Protein AF-A0A815ZUZ0-F1 (afdb_monomer_lite)

Organism: NCBI:txid392030

Structure (mmCIF, N/CA/C/O backbone):
data_AF-A0A815ZUZ0-F1
#
_entry.id   AF-A0A815ZUZ0-F1
#
loop_
_atom_site.group_PDB
_atom_site.id
_atom_site.type_symbol
_atom_site.label_atom_id
_atom_site.label_alt_id
_atom_site.label_comp_id
_atom_site.label_asym_id
_atom_site.label_entity_id
_atom_site.label_seq_id
_atom_site.pdbx_PDB_ins_code
_atom_site.Cartn_x
_atom_site.Cartn_y
_atom_site.Cartn_z
_atom_site.occupancy
_atom_site.B_iso_or_equiv
_atom_site.auth_seq_id
_atom_site.auth_comp_id
_atom_site.auth_asym_id
_atom_site.auth_atom_id
_atom_site.pdbx_PDB_model_num
ATOM 1 N N . MET A 1 1 ? 11.660 4.912 23.264 1.00 50.66 1 MET A N 1
ATOM 2 C CA . MET A 1 1 ? 10.536 5.369 22.415 1.00 50.66 1 MET A CA 1
ATOM 3 C C . MET A 1 1 ? 9.255 4.719 22.910 1.00 50.66 1 MET A C 1
ATOM 5 O O . MET A 1 1 ? 9.294 3.536 23.221 1.00 50.66 1 MET A O 1
ATOM 9 N N . HIS A 1 2 ? 8.150 5.463 22.998 1.00 58.44 2 HIS A N 1
ATOM 10 C CA . HIS A 1 2 ? 6.825 4.875 23.213 1.00 58.44 2 HIS A CA 1
ATOM 11 C C . HIS A 1 2 ? 6.225 4.512 21.854 1.00 58.44 2 HIS A C 1
ATOM 13 O O . HIS A 1 2 ? 6.073 5.390 21.006 1.00 58.44 2 HIS A O 1
ATOM 19 N N . ALA A 1 3 ? 5.914 3.233 21.637 1.00 61.34 3 ALA A N 1
ATOM 20 C CA . ALA A 1 3 ? 5.221 2.804 20.429 1.00 61.34 3 ALA A CA 1
ATOM 21 C C . ALA A 1 3 ? 3.805 3.419 20.400 1.00 61.34 3 ALA A C 1
ATOM 23 O O . ALA A 1 3 ? 3.127 3.399 21.435 1.00 61.34 3 ALA A O 1
ATOM 24 N N . PRO A 1 4 ? 3.340 3.963 19.259 1.00 71.69 4 PRO A N 1
ATOM 25 C CA . PRO A 1 4 ? 1.966 4.438 19.126 1.00 71.69 4 PRO A CA 1
ATOM 26 C C . PRO A 1 4 ? 0.989 3.312 19.484 1.00 71.69 4 PRO A C 1
ATOM 28 O O . PRO A 1 4 ? 1.221 2.188 19.045 1.00 71.69 4 PRO A O 1
ATOM 31 N N . PRO A 1 5 ? -0.072 3.551 20.272 1.00 72.75 5 PRO A N 1
ATOM 32 C CA . PRO A 1 5 ? -1.012 2.499 20.654 1.00 72.75 5 PRO A CA 1
ATOM 33 C C . PRO A 1 5 ? -1.797 1.983 19.438 1.00 72.75 5 PRO A C 1
ATOM 35 O O . PRO A 1 5 ? -2.060 2.741 18.502 1.00 72.75 5 PRO A O 1
ATOM 38 N N . LYS A 1 6 ? -2.210 0.708 19.469 1.00 80.69 6 LYS A N 1
ATOM 39 C CA . LYS A 1 6 ? -3.020 0.058 18.419 1.00 80.69 6 LYS A CA 1
ATOM 40 C C . LYS A 1 6 ? -2.417 0.171 17.013 1.00 80.69 6 LYS A C 1
ATOM 42 O O . LYS A 1 6 ? -3.125 0.441 16.047 1.00 80.69 6 LYS A O 1
ATOM 47 N N . SER A 1 7 ? -1.109 -0.016 16.909 1.00 80.12 7 SER A N 1
ATOM 48 C CA . SER A 1 7 ? -0.359 0.087 15.660 1.00 80.12 7 SER A CA 1
ATOM 49 C C . SER A 1 7 ? 0.414 -1.199 15.395 1.00 80.12 7 SER A C 1
ATOM 51 O O . SER A 1 7 ? 0.918 -1.825 16.323 1.00 80.12 7 SER A O 1
ATOM 53 N N . LEU A 1 8 ? 0.521 -1.565 14.122 1.00 83.62 8 LEU A N 1
ATOM 54 C CA . LEU A 1 8 ? 1.400 -2.618 13.632 1.00 83.62 8 LEU A CA 1
ATOM 55 C C . LEU A 1 8 ? 2.263 -2.008 12.531 1.00 83.62 8 LEU A C 1
ATOM 57 O O . LEU A 1 8 ? 1.737 -1.442 11.574 1.00 83.62 8 LEU A O 1
ATOM 61 N N . ILE A 1 9 ? 3.574 -2.112 12.687 1.00 83.19 9 ILE A N 1
ATOM 62 C CA . ILE A 1 9 ? 4.566 -1.711 11.696 1.00 83.19 9 ILE A CA 1
ATOM 63 C C . ILE A 1 9 ? 5.318 -2.976 11.309 1.00 83.19 9 ILE A C 1
ATOM 65 O O . ILE A 1 9 ? 5.826 -3.678 12.184 1.00 83.19 9 ILE A O 1
ATOM 69 N N . VAL A 1 10 ? 5.366 -3.275 10.015 1.00 84.88 10 VAL A N 1
ATOM 70 C CA . VAL A 1 10 ? 6.054 -4.450 9.476 1.00 84.88 10 VAL A CA 1
ATOM 71 C C . VAL A 1 10 ? 7.079 -3.975 8.463 1.00 84.88 10 VAL A C 1
ATOM 73 O O . VAL A 1 10 ? 6.766 -3.166 7.595 1.00 84.88 10 VAL A O 1
ATOM 76 N N . TYR A 1 11 ? 8.292 -4.486 8.598 1.00 83.44 11 TYR A N 1
ATOM 77 C CA . TYR A 1 11 ? 9.421 -4.245 7.720 1.00 83.44 11 TYR A CA 1
ATOM 78 C C . TYR A 1 11 ? 9.746 -5.548 6.991 1.00 83.44 11 TYR A C 1
ATOM 80 O O . TYR A 1 11 ? 9.714 -6.624 7.591 1.00 83.44 11 TYR A O 1
ATOM 88 N N . ALA A 1 12 ? 10.071 -5.452 5.701 1.00 83.25 12 ALA A N 1
ATOM 89 C CA . ALA A 1 12 ? 10.408 -6.613 4.878 1.00 83.25 12 ALA A CA 1
ATOM 90 C C . ALA A 1 12 ? 11.688 -7.336 5.343 1.00 83.25 12 ALA A C 1
ATOM 92 O O . ALA A 1 12 ? 11.863 -8.512 5.028 1.00 83.25 12 ALA A O 1
ATOM 93 N N . SER A 1 13 ? 12.550 -6.650 6.099 1.00 79.38 13 SER A N 1
ATOM 94 C CA . SER A 1 13 ? 13.765 -7.183 6.719 1.00 79.38 13 SER A CA 1
ATOM 95 C C . SER A 1 13 ? 14.008 -6.535 8.087 1.00 79.38 13 SER A C 1
ATOM 97 O O . SER A 1 13 ? 13.348 -5.547 8.437 1.00 79.38 13 SER A O 1
ATOM 99 N N . ALA A 1 14 ? 14.941 -7.085 8.862 1.00 75.81 14 ALA A N 1
ATOM 100 C CA . ALA A 1 14 ? 15.397 -6.497 10.108 1.00 75.81 14 ALA A CA 1
ATOM 101 C C . ALA A 1 14 ? 16.168 -5.185 9.854 1.00 75.81 14 ALA A C 1
ATOM 103 O O . ALA A 1 14 ? 16.672 -4.957 8.750 1.00 75.81 14 ALA A O 1
ATOM 104 N N . PRO A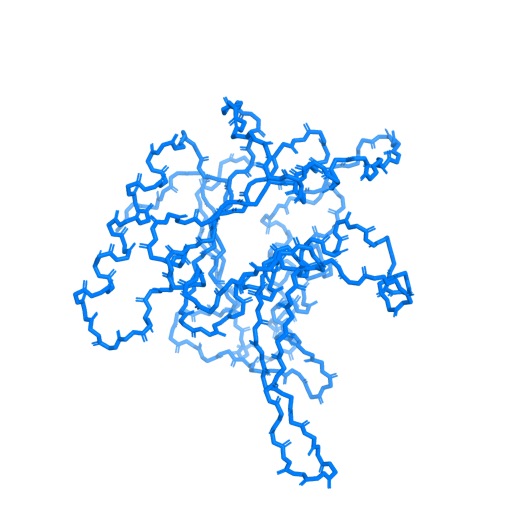 1 15 ? 16.251 -4.288 10.857 1.00 67.94 15 PRO A N 1
ATOM 105 C CA . PRO A 1 15 ? 17.091 -3.099 10.761 1.00 67.94 15 PRO A CA 1
ATOM 106 C C . PRO A 1 15 ? 18.531 -3.472 10.388 1.00 67.94 15 PRO A C 1
ATOM 108 O O . PRO A 1 15 ? 19.070 -4.431 10.930 1.00 67.94 15 PRO A O 1
ATOM 111 N N . ASP A 1 16 ? 19.135 -2.698 9.486 1.00 62.00 16 ASP A N 1
ATOM 112 C CA . ASP A 1 16 ? 20.513 -2.864 8.997 1.00 62.00 16 ASP A CA 1
ATOM 113 C C . ASP A 1 16 ? 20.793 -4.136 8.163 1.00 62.00 16 ASP A C 1
ATOM 115 O O . ASP A 1 16 ? 21.939 -4.371 7.772 1.00 62.00 16 ASP A O 1
ATOM 119 N N . GLU A 1 17 ? 19.768 -4.924 7.813 1.00 67.75 17 GLU A N 1
ATOM 120 C CA . GLU A 1 17 ? 19.903 -6.107 6.951 1.00 67.75 17 GLU A CA 1
ATOM 121 C C . GLU A 1 17 ? 19.447 -5.841 5.507 1.00 67.75 17 GLU A C 1
ATOM 123 O O . GLU A 1 17 ? 18.420 -5.206 5.250 1.00 67.75 17 GLU A O 1
ATOM 128 N N . ALA A 1 18 ? 20.211 -6.357 4.539 1.00 60.06 18 ALA A N 1
ATOM 129 C CA . ALA A 1 18 ? 19.907 -6.215 3.119 1.00 60.06 18 ALA A CA 1
ATOM 130 C C . ALA A 1 18 ? 18.701 -7.080 2.715 1.00 60.06 18 ALA A C 1
ATOM 132 O O . ALA A 1 18 ? 18.628 -8.262 3.037 1.00 60.06 18 ALA A O 1
ATOM 133 N N . VAL A 1 19 ? 17.772 -6.498 1.957 1.00 61.88 19 VAL A N 1
ATOM 134 C CA . VAL A 1 19 ? 16.643 -7.218 1.351 1.00 61.88 19 VAL A CA 1
ATOM 135 C C . VAL A 1 19 ? 17.132 -7.932 0.091 1.00 61.88 19 VAL A C 1
ATOM 137 O O . VAL A 1 19 ? 17.868 -7.343 -0.706 1.00 61.88 19 VAL A O 1
ATOM 140 N N . LEU A 1 20 ? 16.704 -9.178 -0.134 1.00 61.31 20 LEU A N 1
ATOM 141 C CA . LEU A 1 20 ? 16.902 -9.805 -1.439 1.00 61.31 20 LEU A CA 1
ATOM 142 C C . LEU A 1 20 ? 15.965 -9.137 -2.448 1.00 61.31 20 LEU A C 1
ATOM 144 O O . LEU A 1 20 ? 14.743 -9.277 -2.376 1.00 61.31 20 LEU A O 1
ATOM 148 N N . GLY A 1 21 ? 16.559 -8.391 -3.382 1.00 57.28 21 GLY A N 1
ATOM 149 C CA . GLY A 1 21 ? 15.862 -7.879 -4.558 1.00 57.28 21 GLY A CA 1
ATOM 150 C C . GLY A 1 21 ? 15.325 -9.007 -5.444 1.00 57.28 21 GLY A C 1
ATOM 151 O O . GLY A 1 21 ? 15.694 -10.167 -5.263 1.00 57.28 21 GLY A O 1
ATOM 152 N N . GLU A 1 22 ? 14.443 -8.626 -6.374 1.00 54.66 22 GLU A N 1
ATOM 153 C CA . GLU A 1 22 ? 13.682 -9.448 -7.331 1.00 54.66 22 GLU A CA 1
ATOM 154 C C . GLU A 1 22 ? 14.110 -10.923 -7.447 1.00 54.66 22 GLU A C 1
ATOM 156 O O . GLU A 1 22 ? 15.239 -11.265 -7.815 1.00 54.66 22 GLU A O 1
ATOM 161 N N . THR A 1 23 ? 13.164 -11.834 -7.194 1.00 52.47 23 THR A N 1
ATOM 162 C CA . THR A 1 23 ? 13.382 -13.249 -7.516 1.00 52.47 23 THR A CA 1
ATOM 163 C C . THR A 1 23 ? 13.585 -13.397 -9.026 1.00 52.47 23 THR A C 1
ATOM 165 O O . THR A 1 23 ? 12.980 -12.671 -9.809 1.00 52.47 23 THR A O 1
ATOM 168 N N . LYS A 1 24 ? 14.430 -14.350 -9.453 1.00 47.59 24 LYS A N 1
ATOM 169 C CA . LYS A 1 24 ? 14.941 -14.501 -10.837 1.00 47.59 24 LYS A CA 1
ATOM 170 C C . LYS A 1 24 ? 13.896 -14.481 -11.973 1.00 47.59 24 LYS A C 1
ATOM 172 O O . LYS A 1 24 ? 14.317 -14.415 -13.121 1.00 47.59 24 LYS A O 1
ATOM 177 N N . ASN A 1 25 ? 12.595 -14.556 -11.678 1.00 48.78 25 ASN A N 1
ATOM 178 C CA . ASN A 1 25 ? 11.509 -14.576 -12.656 1.00 48.78 25 ASN A CA 1
ATOM 179 C C . ASN A 1 25 ? 10.291 -13.677 -12.329 1.00 48.78 25 ASN A C 1
ATOM 181 O O . ASN A 1 25 ? 9.341 -13.734 -13.103 1.00 48.78 25 ASN A O 1
ATOM 185 N N . ASP A 1 26 ? 10.261 -12.866 -11.259 1.00 49.34 26 ASP A N 1
ATOM 186 C CA . ASP A 1 26 ? 9.038 -12.114 -10.911 1.00 49.34 26 ASP A CA 1
ATOM 187 C C . ASP A 1 26 ? 9.272 -10.735 -10.270 1.00 49.34 26 ASP A C 1
ATOM 189 O O . ASP A 1 26 ? 10.153 -10.551 -9.435 1.00 49.34 26 ASP A O 1
ATOM 193 N N . ARG A 1 27 ? 8.394 -9.789 -10.644 1.00 55.81 27 ARG A N 1
ATOM 194 C CA . ARG A 1 27 ? 8.382 -8.340 -10.325 1.00 55.81 27 ARG A CA 1
ATOM 195 C C . ARG A 1 27 ? 8.272 -7.976 -8.835 1.00 55.81 27 ARG A C 1
ATOM 197 O O . ARG A 1 27 ? 8.270 -6.794 -8.506 1.00 55.81 27 ARG A O 1
ATOM 204 N N . ASN A 1 28 ? 8.113 -8.960 -7.955 1.00 61.56 28 ASN A N 1
ATOM 205 C CA . ASN A 1 28 ? 7.899 -8.748 -6.527 1.00 61.56 28 ASN A CA 1
ATOM 206 C C . ASN A 1 28 ? 9.118 -9.223 -5.735 1.00 61.56 28 ASN A C 1
ATOM 208 O O . ASN A 1 28 ? 9.693 -10.275 -6.030 1.00 61.56 28 ASN A O 1
ATOM 212 N N . ASP A 1 29 ? 9.468 -8.482 -4.684 1.00 77.94 29 ASP A N 1
ATOM 213 C CA . ASP A 1 29 ? 10.393 -8.992 -3.679 1.00 77.94 29 ASP A CA 1
ATOM 214 C C . ASP A 1 29 ? 9.786 -10.205 -2.943 1.00 77.94 29 ASP A C 1
ATOM 216 O O . ASP A 1 29 ? 8.572 -10.454 -2.958 1.00 77.94 29 ASP A O 1
ATOM 220 N N . ILE A 1 30 ? 10.647 -10.986 -2.294 1.00 84.69 30 ILE A N 1
ATOM 221 C CA . ILE A 1 30 ? 10.257 -12.230 -1.624 1.00 84.69 30 ILE A CA 1
ATOM 222 C C . ILE A 1 30 ? 9.280 -12.010 -0.461 1.00 84.69 30 ILE A C 1
ATOM 224 O O . ILE A 1 30 ? 8.491 -12.901 -0.136 1.00 84.69 30 ILE A O 1
ATOM 228 N N . PHE A 1 31 ? 9.292 -10.829 0.159 1.00 85.50 31 PHE A N 1
ATOM 229 C CA . PHE A 1 31 ? 8.354 -10.476 1.215 1.00 85.50 31 PHE A CA 1
ATOM 230 C C . PHE A 1 31 ? 6.959 -10.229 0.635 1.00 85.50 31 PHE A C 1
ATOM 232 O O . PHE A 1 31 ? 5.996 -10.836 1.103 1.00 85.50 31 PHE A O 1
ATOM 239 N N . ILE A 1 32 ? 6.847 -9.430 -0.428 1.00 82.06 32 ILE A N 1
ATOM 240 C CA . ILE A 1 32 ? 5.593 -9.153 -1.137 1.00 82.06 32 ILE A CA 1
ATOM 241 C C . ILE A 1 32 ? 5.015 -10.432 -1.746 1.00 82.06 32 ILE A C 1
ATOM 243 O O . ILE A 1 32 ? 3.822 -10.695 -1.592 1.00 82.06 32 ILE A O 1
ATOM 247 N N . GLU A 1 33 ? 5.847 -11.279 -2.360 1.00 82.62 33 GLU A N 1
ATOM 248 C CA . GLU A 1 33 ? 5.417 -12.574 -2.904 1.00 82.62 33 GLU A CA 1
ATOM 249 C C . GLU A 1 33 ? 4.730 -13.440 -1.835 1.00 82.62 33 GLU A C 1
ATOM 251 O O . GLU A 1 33 ? 3.709 -14.082 -2.093 1.00 82.62 33 GLU A O 1
ATOM 256 N N . ASN A 1 34 ? 5.270 -13.454 -0.613 1.00 86.75 34 ASN A N 1
ATOM 257 C CA . ASN A 1 34 ? 4.686 -14.211 0.489 1.00 86.75 34 ASN A CA 1
ATOM 258 C C . ASN A 1 34 ? 3.500 -13.495 1.139 1.00 86.75 34 ASN A C 1
ATOM 260 O O . ASN A 1 34 ? 2.527 -14.162 1.480 1.00 86.75 34 ASN A O 1
ATOM 264 N N . LEU A 1 35 ? 3.520 -12.166 1.251 1.00 86.25 35 LEU A N 1
ATOM 265 C CA . LEU A 1 35 ? 2.396 -11.378 1.758 1.00 86.25 35 LEU A CA 1
ATOM 266 C C . LEU A 1 35 ? 1.124 -11.612 0.936 1.00 86.25 35 LEU A C 1
ATOM 268 O O . LEU A 1 35 ? 0.054 -11.839 1.503 1.00 86.25 35 LEU A O 1
ATOM 272 N N . LEU A 1 36 ? 1.244 -11.636 -0.394 1.00 82.56 36 LEU A N 1
ATOM 273 C CA . LEU A 1 36 ? 0.115 -11.842 -1.305 1.00 82.56 36 LEU A CA 1
ATOM 274 C C . LEU A 1 36 ? -0.594 -13.193 -1.109 1.00 82.56 36 LEU A C 1
ATOM 276 O O . LEU A 1 36 ? -1.791 -13.294 -1.375 1.00 82.56 36 LEU A O 1
ATOM 280 N N . LYS A 1 37 ? 0.095 -14.215 -0.583 1.00 85.62 37 LYS A N 1
ATOM 281 C CA . LYS A 1 37 ? -0.500 -15.536 -0.295 1.00 85.62 37 LYS A CA 1
ATOM 282 C C . LYS A 1 37 ? -1.499 -15.498 0.861 1.00 85.62 37 LYS A C 1
ATOM 284 O O . LYS A 1 37 ? -2.398 -16.341 0.914 1.00 85.62 37 LYS A O 1
ATOM 289 N N . TYR A 1 38 ? -1.339 -14.545 1.779 1.00 84.19 38 TYR A N 1
ATOM 290 C CA . TYR A 1 38 ? -2.081 -14.504 3.041 1.00 84.19 38 TYR A CA 1
ATOM 291 C C . TYR A 1 38 ? -2.976 -13.270 3.184 1.00 84.19 38 TYR A C 1
ATOM 293 O O . TYR A 1 38 ? -4.019 -13.354 3.821 1.00 84.19 38 TYR A O 1
ATOM 301 N N . ILE A 1 39 ? -2.649 -12.149 2.532 1.00 84.00 39 ILE A N 1
ATOM 302 C CA . ILE A 1 39 ? -3.379 -10.878 2.699 1.00 84.00 39 ILE A CA 1
ATOM 303 C C . ILE A 1 39 ? -4.869 -10.952 2.327 1.00 84.00 39 ILE A C 1
ATOM 305 O O . ILE A 1 39 ? -5.686 -10.213 2.876 1.00 84.00 39 ILE A O 1
ATOM 309 N N . GLY A 1 40 ? -5.230 -11.858 1.414 1.00 76.12 40 GLY A N 1
ATOM 310 C CA . GLY A 1 40 ? -6.611 -12.106 0.998 1.00 76.12 40 GLY A CA 1
ATOM 311 C C . GLY A 1 40 ? -7.339 -13.195 1.792 1.00 76.12 40 GLY A C 1
ATOM 312 O O . GLY A 1 40 ? -8.515 -13.444 1.520 1.00 76.12 40 GLY A O 1
ATOM 313 N N . GLN A 1 41 ? -6.676 -13.878 2.733 1.00 80.69 41 GLN A N 1
ATOM 314 C CA . GLN A 1 41 ? -7.276 -15.015 3.426 1.00 80.69 41 GLN A CA 1
ATOM 315 C C . GLN A 1 41 ? -8.358 -14.552 4.415 1.00 80.69 41 GLN A C 1
ATOM 317 O O . GLN A 1 41 ? -8.110 -13.706 5.280 1.00 80.69 41 GLN A O 1
ATOM 322 N N . PRO A 1 42 ? -9.585 -15.089 4.307 1.00 81.62 42 PRO A N 1
ATOM 323 C CA . PRO A 1 42 ? -10.683 -14.677 5.162 1.00 81.62 42 PRO A CA 1
ATOM 324 C C . PRO A 1 42 ? -10.494 -15.165 6.597 1.00 81.62 42 PRO A C 1
ATOM 326 O O . PRO A 1 42 ? -10.061 -16.288 6.846 1.00 81.62 42 PRO A O 1
ATOM 329 N N . ASN A 1 43 ? -10.917 -14.334 7.549 1.00 82.88 43 ASN A N 1
ATOM 330 C CA . ASN A 1 43 ? -10.926 -14.614 8.987 1.00 82.88 43 ASN A CA 1
ATOM 331 C C . ASN A 1 43 ? -9.541 -14.934 9.572 1.00 82.88 43 ASN A C 1
ATOM 333 O O . ASN A 1 43 ? -9.446 -15.577 10.620 1.00 82.88 43 ASN A O 1
ATOM 337 N N . GLN A 1 44 ? -8.478 -14.450 8.929 1.00 89.00 44 GLN A N 1
ATOM 338 C CA . GLN A 1 44 ? -7.125 -14.533 9.453 1.00 89.00 44 GLN A CA 1
ATOM 339 C C . GLN A 1 44 ? -6.772 -13.264 10.232 1.00 89.00 44 GLN A C 1
ATOM 341 O O . GLN A 1 44 ? -6.965 -12.147 9.745 1.00 89.00 44 GLN A O 1
ATOM 346 N N . ASP A 1 45 ? -6.290 -13.451 11.460 1.00 92.25 45 ASP A N 1
ATOM 347 C CA . ASP A 1 45 ? -5.753 -12.356 12.260 1.00 92.25 45 ASP A CA 1
ATOM 348 C C . ASP A 1 45 ? -4.451 -11.828 11.637 1.00 92.25 45 ASP A C 1
ATOM 350 O O . ASP A 1 45 ? -3.631 -12.610 11.156 1.00 92.25 45 ASP A O 1
ATOM 354 N N . ILE A 1 46 ? -4.253 -10.511 11.645 1.00 89.06 46 ILE A N 1
ATOM 355 C CA . ILE A 1 46 ? -3.117 -9.865 10.983 1.00 89.06 46 ILE A CA 1
ATOM 356 C C . ILE A 1 46 ? -1.766 -10.276 11.585 1.00 89.06 46 ILE A C 1
ATOM 358 O O . ILE A 1 46 ? -0.787 -10.363 10.847 1.00 89.06 46 ILE A O 1
ATOM 362 N N . GLU A 1 47 ? -1.680 -10.561 12.889 1.00 92.56 47 GLU A N 1
ATOM 363 C CA . GLU A 1 47 ? -0.422 -11.008 13.499 1.00 92.56 47 GLU A CA 1
ATOM 364 C C . GLU A 1 47 ? -0.112 -12.455 13.112 1.00 92.56 47 GLU A C 1
ATOM 366 O O . GLU A 1 47 ? 1.041 -12.787 12.833 1.00 92.56 47 GLU A O 1
ATOM 371 N N . GLU A 1 48 ? -1.143 -13.296 13.004 1.00 94.56 48 GLU A N 1
ATOM 372 C CA . GLU A 1 48 ? -1.013 -14.653 12.469 1.00 94.56 48 GLU A CA 1
ATOM 373 C C . GLU A 1 48 ? -0.608 -14.646 10.991 1.00 94.56 48 GLU A C 1
ATOM 375 O O . GLU A 1 48 ? 0.286 -15.387 10.587 1.00 94.56 48 GLU A O 1
ATOM 380 N N . MET A 1 49 ? -1.232 -13.782 10.191 1.00 94.38 49 MET A N 1
ATOM 381 C CA . MET A 1 49 ? -0.895 -13.576 8.785 1.00 94.38 49 MET A CA 1
ATOM 382 C C . MET A 1 49 ? 0.579 -13.184 8.633 1.00 94.38 49 MET A C 1
ATOM 384 O O . MET A 1 49 ? 1.313 -13.813 7.877 1.00 94.38 49 MET A O 1
ATOM 388 N N . MET A 1 50 ? 1.042 -12.192 9.400 1.00 93.88 50 MET A N 1
ATOM 389 C CA . MET A 1 50 ? 2.433 -11.732 9.339 1.00 93.88 50 MET A CA 1
ATOM 390 C C . MET A 1 50 ? 3.426 -12.769 9.863 1.00 93.88 50 MET A C 1
ATOM 392 O O . MET A 1 50 ? 4.538 -12.840 9.351 1.00 93.88 50 MET A O 1
ATOM 396 N N . ARG A 1 51 ? 3.038 -13.610 10.830 1.00 94.50 51 ARG A N 1
ATOM 397 C CA . ARG A 1 51 ? 3.855 -14.754 11.256 1.00 94.50 51 ARG A CA 1
ATOM 398 C C . ARG A 1 51 ? 4.105 -15.720 10.098 1.00 94.50 51 ARG A C 1
ATOM 400 O O . ARG A 1 51 ? 5.250 -16.066 9.853 1.00 94.50 51 ARG A O 1
ATOM 407 N N . GLN A 1 52 ? 3.065 -16.075 9.346 1.00 96.19 52 GLN A N 1
ATOM 408 C CA . GLN A 1 52 ? 3.189 -16.978 8.195 1.00 96.19 52 GLN A CA 1
ATOM 409 C C . GLN A 1 52 ? 4.002 -16.364 7.047 1.00 96.19 52 GLN A C 1
ATOM 411 O O . GLN A 1 52 ? 4.764 -17.064 6.381 1.00 96.19 52 GLN A O 1
ATOM 416 N N . VAL A 1 53 ? 3.878 -15.049 6.835 1.00 91.38 53 VAL A N 1
ATOM 417 C CA . VAL A 1 53 ? 4.736 -14.319 5.891 1.00 91.38 53 VAL A CA 1
ATOM 418 C C . VAL A 1 53 ? 6.198 -14.406 6.322 1.00 91.38 53 VAL A C 1
ATOM 420 O O . VAL A 1 53 ? 7.024 -14.814 5.510 1.00 91.38 53 VAL A O 1
ATOM 423 N N . SER A 1 54 ? 6.512 -14.084 7.584 1.00 93.06 54 SER A N 1
ATOM 424 C CA . SER A 1 54 ? 7.874 -14.191 8.126 1.00 93.06 54 SER A CA 1
ATOM 425 C C . SER A 1 54 ? 8.432 -15.606 7.981 1.00 93.06 54 SER A C 1
ATOM 427 O O . SER A 1 54 ? 9.521 -15.765 7.441 1.00 93.06 54 SER A O 1
ATOM 429 N N . ASP A 1 55 ? 7.671 -16.629 8.380 1.00 94.31 55 ASP A N 1
ATOM 430 C CA . ASP A 1 55 ? 8.108 -18.028 8.315 1.00 94.31 55 ASP A CA 1
ATOM 431 C C . ASP A 1 55 ? 8.465 -18.434 6.874 1.00 94.31 55 ASP A C 1
ATOM 433 O O . ASP A 1 55 ? 9.487 -19.074 6.629 1.00 94.31 55 ASP A O 1
ATOM 437 N N . ASN A 1 56 ? 7.661 -18.029 5.888 1.00 93.88 56 ASN A N 1
ATOM 438 C CA . ASN A 1 56 ? 7.933 -18.354 4.490 1.00 93.88 56 ASN A CA 1
ATOM 439 C C . ASN A 1 56 ? 9.105 -17.577 3.891 1.00 93.88 56 ASN A C 1
ATOM 441 O O . ASN A 1 56 ? 9.800 -18.124 3.035 1.00 93.88 56 ASN A O 1
ATOM 445 N N . VAL A 1 57 ? 9.293 -16.313 4.276 1.00 88.69 57 VAL A N 1
ATOM 446 C CA . VAL A 1 57 ? 10.445 -15.527 3.822 1.00 88.69 57 VAL A CA 1
ATOM 447 C C . VAL A 1 57 ? 11.717 -16.164 4.367 1.00 88.69 57 VAL A C 1
ATOM 449 O O . VAL A 1 57 ? 12.543 -16.585 3.563 1.00 88.69 57 VAL A O 1
ATOM 452 N N . ASN A 1 58 ? 11.796 -16.379 5.683 1.00 89.38 58 ASN A N 1
ATOM 453 C CA . ASN A 1 58 ? 12.943 -17.007 6.339 1.00 89.38 58 ASN A CA 1
ATOM 454 C C . ASN A 1 58 ? 13.314 -18.341 5.674 1.00 89.38 58 ASN A C 1
ATOM 456 O O . ASN A 1 58 ? 14.451 -18.523 5.245 1.00 89.38 58 ASN A O 1
ATOM 460 N N . ASN A 1 59 ? 12.331 -19.233 5.492 1.00 91.19 59 ASN A N 1
ATOM 461 C CA . ASN A 1 59 ? 12.545 -20.546 4.877 1.00 91.19 59 ASN A CA 1
ATOM 462 C C . ASN A 1 59 ? 13.009 -20.471 3.416 1.00 91.19 59 ASN A C 1
ATOM 464 O O . ASN A 1 59 ? 13.758 -21.329 2.965 1.00 91.19 59 ASN A O 1
ATOM 468 N N . LYS A 1 60 ? 12.534 -19.491 2.640 1.00 89.31 60 LYS A N 1
ATOM 469 C CA . LYS A 1 60 ? 12.929 -19.346 1.230 1.00 89.31 60 LYS A CA 1
ATOM 470 C C . LYS A 1 60 ? 14.280 -18.659 1.056 1.00 89.31 60 LYS A C 1
ATOM 472 O O . LYS A 1 60 ? 14.875 -18.782 -0.012 1.00 89.31 60 LYS A O 1
ATOM 477 N N . THR A 1 61 ? 14.717 -17.902 2.055 1.00 85.88 61 THR A N 1
ATOM 478 C CA . THR A 1 61 ? 15.983 -17.168 2.021 1.00 85.88 61 THR A CA 1
ATOM 479 C C . THR A 1 61 ? 17.079 -17.826 2.849 1.00 85.88 61 THR A C 1
ATOM 481 O O . THR A 1 61 ? 18.139 -17.230 2.980 1.00 85.88 61 THR A O 1
ATOM 484 N N . ASP A 1 62 ? 16.832 -19.007 3.424 1.00 86.69 62 ASP A N 1
ATOM 485 C CA . ASP A 1 62 ? 17.725 -19.657 4.393 1.00 86.69 62 ASP A CA 1
ATOM 486 C C . ASP A 1 62 ? 18.168 -18.675 5.499 1.00 86.69 62 ASP A C 1
ATOM 488 O O . ASP A 1 62 ? 19.356 -18.467 5.739 1.00 86.69 62 ASP A O 1
ATOM 492 N N . ASP A 1 63 ? 17.183 -18.009 6.116 1.00 84.81 63 ASP A N 1
ATOM 493 C CA . ASP A 1 63 ? 17.342 -16.974 7.152 1.00 84.81 63 ASP A CA 1
ATOM 494 C C . ASP A 1 63 ? 18.119 -15.708 6.729 1.00 84.81 63 ASP A C 1
ATOM 496 O O . ASP A 1 63 ? 18.395 -14.851 7.564 1.00 84.81 63 ASP A O 1
ATOM 500 N N . PHE A 1 64 ? 18.437 -15.531 5.440 1.00 81.12 64 PHE A N 1
ATOM 501 C CA . PHE A 1 64 ? 19.111 -14.321 4.950 1.00 81.12 64 PHE A CA 1
ATOM 502 C C . PHE A 1 64 ? 18.248 -13.054 5.059 1.00 81.12 64 PHE A C 1
ATOM 504 O O . PHE A 1 64 ? 18.782 -11.966 5.251 1.00 81.12 64 PHE A O 1
ATOM 511 N N . GLN A 1 65 ? 16.927 -13.176 4.910 1.00 84.31 65 GLN A N 1
ATOM 512 C CA . GLN A 1 65 ? 15.991 -12.073 5.093 1.00 84.31 65 GLN A CA 1
ATOM 513 C C . GLN A 1 65 ? 14.991 -12.442 6.181 1.00 84.31 65 GLN A C 1
ATOM 515 O O . GLN A 1 65 ? 14.258 -13.420 6.044 1.00 84.31 65 GLN A O 1
ATOM 520 N N . VAL A 1 66 ? 14.924 -11.625 7.233 1.00 86.31 66 VAL A N 1
ATOM 521 C CA . VAL A 1 66 ? 14.007 -11.848 8.355 1.00 86.31 66 VAL A CA 1
ATOM 522 C C . VAL A 1 66 ? 13.060 -10.659 8.503 1.00 86.31 66 VAL A C 1
ATOM 524 O O . VAL A 1 66 ? 13.461 -9.612 9.011 1.00 86.31 66 VAL A O 1
ATOM 527 N N . PRO A 1 67 ? 11.782 -10.777 8.098 1.00 88.44 67 PRO A N 1
ATOM 528 C CA . PRO A 1 67 ? 10.832 -9.685 8.255 1.00 88.44 67 PRO A CA 1
ATOM 529 C C . PRO A 1 67 ? 10.634 -9.317 9.727 1.00 88.44 67 PRO A C 1
ATOM 531 O O . PRO A 1 67 ? 10.310 -10.168 10.562 1.00 88.44 67 PRO A O 1
ATOM 534 N N . TYR A 1 68 ? 10.787 -8.033 10.042 1.00 85.75 68 TYR A N 1
ATOM 535 C CA . TYR A 1 68 ? 10.696 -7.512 11.402 1.00 85.75 68 TYR A CA 1
ATOM 536 C C . TYR A 1 68 ? 9.356 -6.817 11.644 1.00 85.75 68 TYR A C 1
ATOM 538 O O . TYR A 1 68 ? 8.821 -6.135 10.771 1.00 85.75 68 TYR A O 1
ATOM 546 N N . ARG A 1 69 ? 8.797 -6.955 12.850 1.00 87.81 69 ARG A N 1
ATOM 547 C CA . ARG A 1 69 ? 7.516 -6.336 13.214 1.00 87.81 69 ARG A CA 1
ATOM 548 C C . ARG A 1 69 ? 7.564 -5.659 14.575 1.00 87.81 69 ARG A C 1
ATOM 550 O O . ARG A 1 69 ? 8.108 -6.196 15.534 1.00 87.81 69 ARG A O 1
ATOM 557 N N . SER A 1 70 ? 6.916 -4.505 14.658 1.00 86.62 70 SER A N 1
ATOM 558 C CA . SER A 1 70 ? 6.652 -3.769 15.891 1.00 86.62 70 SER A CA 1
ATOM 559 C C . SER A 1 70 ? 5.144 -3.622 16.052 1.00 86.62 70 SER A C 1
ATOM 561 O O . SER A 1 70 ? 4.480 -3.060 15.181 1.00 86.62 70 SER A O 1
ATOM 563 N N . THR A 1 71 ? 4.590 -4.155 17.141 1.00 87.06 71 THR A N 1
ATOM 564 C CA . THR A 1 71 ? 3.142 -4.190 17.390 1.00 87.06 71 THR A CA 1
ATOM 565 C C . THR A 1 71 ? 2.800 -3.628 18.766 1.00 87.06 71 THR A C 1
ATOM 567 O O . THR A 1 71 ? 3.499 -3.855 19.752 1.00 87.06 71 THR A O 1
ATOM 570 N N . SER A 1 72 ? 1.704 -2.884 18.823 1.00 87.56 72 SER A N 1
ATOM 571 C CA . SER A 1 72 ? 1.014 -2.438 20.037 1.00 87.56 72 SER A CA 1
ATOM 572 C C . SER A 1 72 ? -0.485 -2.758 19.955 1.00 87.56 72 SER A C 1
ATOM 574 O O . SER A 1 72 ? -1.317 -2.105 20.599 1.00 87.56 72 SER A O 1
ATOM 576 N N . LEU A 1 73 ? -0.843 -3.723 19.101 1.00 82.44 73 LEU A N 1
ATOM 577 C CA . LEU A 1 73 ? -2.203 -4.214 18.966 1.00 82.44 73 LEU A CA 1
ATOM 578 C C . LEU A 1 73 ? -2.628 -4.915 20.259 1.00 82.44 73 LEU A C 1
ATOM 580 O O . LEU A 1 73 ? -1.888 -5.697 20.846 1.00 82.44 73 LEU A O 1
ATOM 584 N N . THR A 1 74 ? -3.839 -4.614 20.714 1.00 87.19 74 THR A N 1
ATOM 585 C CA . THR A 1 74 ? -4.452 -5.245 21.897 1.00 87.19 74 THR A CA 1
ATOM 586 C C . THR A 1 74 ? -5.644 -6.122 21.527 1.00 87.19 74 THR A C 1
ATOM 588 O O . THR A 1 74 ? -6.276 -6.718 22.393 1.00 87.19 74 THR A O 1
ATOM 591 N N . GLU A 1 75 ? -6.008 -6.139 20.249 1.00 83.00 75 GLU A N 1
ATOM 592 C CA . GLU A 1 75 ? -7.207 -6.765 19.710 1.00 83.00 75 GLU A CA 1
ATOM 593 C C . GLU A 1 75 ? -6.847 -7.440 18.388 1.00 83.00 75 GLU A C 1
ATOM 595 O O . GLU A 1 75 ? -5.958 -6.970 17.674 1.00 83.00 75 GLU A O 1
ATOM 600 N N . LYS A 1 76 ? -7.567 -8.514 18.054 1.00 86.75 76 LYS A N 1
ATOM 601 C CA . LYS A 1 76 ? -7.411 -9.187 16.765 1.00 86.75 76 LYS A CA 1
ATOM 602 C C . LYS A 1 76 ? -7.909 -8.300 15.631 1.00 86.75 76 LYS A C 1
ATOM 604 O O . LYS A 1 76 ? -8.974 -7.688 15.744 1.00 86.75 76 LYS A O 1
ATOM 609 N N . ILE A 1 77 ? -7.173 -8.272 14.526 1.00 82.50 77 ILE A N 1
ATOM 610 C CA . ILE A 1 77 ? -7.524 -7.496 13.333 1.00 82.50 77 ILE A CA 1
ATOM 611 C C . ILE A 1 77 ? -7.633 -8.442 12.150 1.00 82.50 77 ILE A C 1
ATOM 613 O O . ILE A 1 77 ? -6.700 -9.168 11.842 1.00 82.50 77 ILE A O 1
ATOM 617 N N . TYR A 1 78 ? -8.760 -8.376 11.448 1.00 80.56 78 TYR A N 1
ATOM 618 C CA . TYR A 1 78 ? -9.038 -9.191 10.272 1.00 80.56 78 TYR A CA 1
ATOM 619 C C . TYR A 1 78 ? -9.135 -8.287 9.046 1.00 80.56 78 TYR A C 1
ATOM 621 O O . TYR A 1 78 ? -9.964 -7.373 9.023 1.00 80.56 78 TYR A O 1
ATOM 629 N N . LEU A 1 79 ? -8.295 -8.530 8.036 1.00 73.25 79 LEU A N 1
ATOM 630 C CA . LEU A 1 79 ? -8.317 -7.759 6.785 1.00 73.25 79 LEU A CA 1
ATOM 631 C C . LEU A 1 79 ? -9.493 -8.163 5.891 1.00 73.25 79 LEU A C 1
ATOM 633 O O . LEU A 1 79 ? -10.165 -7.305 5.319 1.00 73.25 79 LEU A O 1
ATOM 637 N N . VAL A 1 80 ? -9.776 -9.465 5.822 1.00 71.12 80 VAL A N 1
ATOM 638 C CA . VAL A 1 80 ? -10.900 -10.031 5.076 1.00 71.12 80 VAL A CA 1
ATOM 639 C C . VAL A 1 80 ? -11.812 -10.766 6.051 1.00 71.12 80 VAL A C 1
ATOM 641 O O . VAL A 1 80 ? -11.380 -11.662 6.771 1.00 7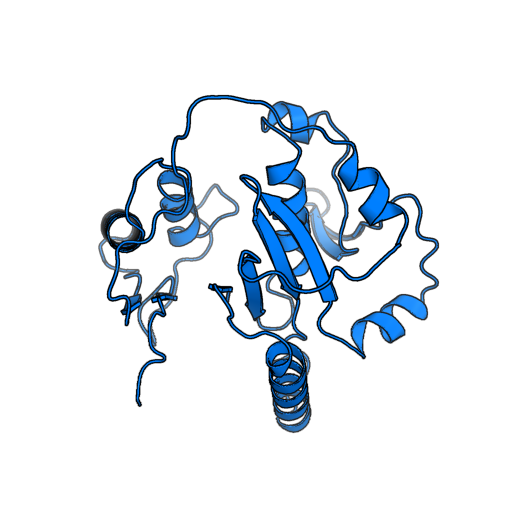1.12 80 VAL A O 1
ATOM 644 N N . ILE A 1 81 ? -13.090 -10.395 6.077 1.00 63.81 81 ILE A N 1
ATOM 645 C CA . ILE A 1 81 ? -14.126 -11.064 6.871 1.00 63.81 81 ILE A CA 1
ATOM 646 C C . ILE A 1 81 ? -15.141 -11.619 5.880 1.00 63.81 81 ILE A C 1
ATOM 648 O O . ILE A 1 81 ? -15.719 -10.860 5.101 1.00 63.81 81 ILE A O 1
ATOM 652 N N . THR A 1 82 ? -15.383 -12.928 5.893 1.00 53.41 82 THR A N 1
ATOM 653 C CA . THR A 1 82 ? -16.497 -13.499 5.124 1.00 53.41 82 THR A CA 1
ATOM 654 C C . THR A 1 82 ? -17.805 -13.179 5.831 1.00 53.41 82 THR A C 1
ATOM 656 O O . THR A 1 82 ? -18.195 -13.873 6.767 1.00 53.41 82 THR A O 1
ATOM 659 N N . SER A 1 83 ? -18.505 -12.147 5.366 1.00 48.16 83 SER A N 1
ATOM 660 C CA . SER A 1 83 ? -19.962 -12.107 5.459 1.00 48.16 83 SER A CA 1
ATOM 661 C C . SER A 1 83 ? -20.556 -12.622 4.146 1.00 48.16 83 SER A C 1
ATOM 663 O O . SER A 1 83 ? -20.021 -12.397 3.063 1.00 48.16 83 SER A O 1
ATOM 665 N N . THR A 1 84 ? -21.634 -13.390 4.253 1.00 36.09 84 THR A N 1
ATOM 666 C CA . THR A 1 84 ? -22.398 -13.950 3.131 1.00 36.09 84 THR A CA 1
ATOM 667 C C . THR A 1 84 ? -22.737 -12.891 2.067 1.00 36.09 84 THR A C 1
ATOM 669 O O . THR A 1 84 ? -23.354 -11.890 2.415 1.00 36.09 84 THR A O 1
ATOM 672 N N . GLN A 1 85 ? -22.336 -13.168 0.812 1.00 37.59 85 GLN A N 1
ATOM 673 C CA . GLN A 1 85 ? -22.774 -12.641 -0.504 1.00 37.59 85 GLN A CA 1
ATOM 674 C C . GLN A 1 85 ? -23.115 -11.136 -0.675 1.00 37.59 85 GLN A C 1
ATOM 676 O O . GLN A 1 85 ? -24.038 -10.627 -0.053 1.00 37.59 85 GLN A O 1
ATOM 681 N N . GLU A 1 86 ? -22.454 -10.456 -1.632 1.00 35.28 86 GLU A N 1
ATOM 682 C CA . GLU A 1 86 ? -23.033 -9.942 -2.908 1.00 35.28 86 GLU A CA 1
ATOM 683 C C . GLU A 1 86 ? -22.096 -8.949 -3.651 1.00 35.28 86 GLU A C 1
ATOM 685 O O . GLU A 1 86 ? -21.266 -8.269 -3.050 1.00 35.28 86 GLU A O 1
ATOM 690 N N . CYS A 1 87 ? -22.234 -8.912 -4.985 1.00 27.70 87 CYS A N 1
ATOM 691 C CA . CYS A 1 87 ? -21.421 -8.210 -5.997 1.00 27.70 87 CYS A CA 1
ATOM 692 C C . CYS A 1 87 ? -21.357 -6.669 -5.873 1.00 27.70 87 CYS A C 1
ATOM 694 O O . CYS A 1 87 ? -22.352 -6.011 -5.574 1.00 27.70 87 CYS A O 1
ATOM 696 N N . TYR A 1 88 ? -20.212 -6.073 -6.241 1.00 36.12 88 TYR A N 1
ATOM 697 C CA . TYR A 1 88 ? -20.006 -4.616 -6.305 1.00 36.12 88 TYR A CA 1
ATOM 698 C C . TYR A 1 88 ? -20.442 -4.010 -7.651 1.00 36.12 88 TYR A C 1
ATOM 700 O O .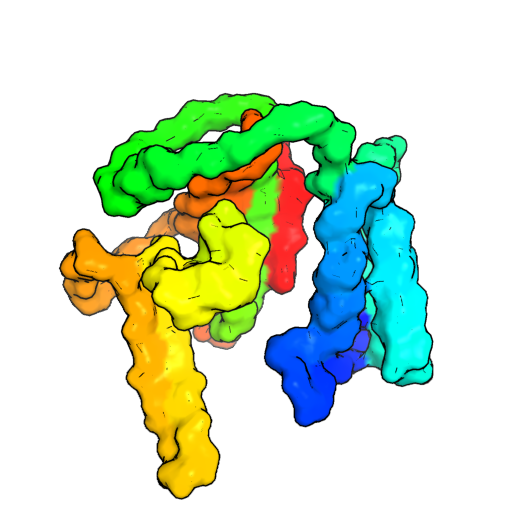 TYR A 1 88 ? -20.095 -4.519 -8.715 1.00 36.12 88 TYR A O 1
ATOM 708 N N . SER A 1 89 ? -21.155 -2.875 -7.611 1.00 40.97 89 SER A N 1
ATOM 709 C CA . SER A 1 89 ? -21.464 -2.066 -8.803 1.00 40.97 89 SER A CA 1
ATOM 710 C C . SER A 1 89 ? -20.344 -1.058 -9.103 1.00 40.97 89 SER A C 1
ATOM 712 O O . SER A 1 89 ? -19.805 -0.432 -8.189 1.00 40.97 89 SER A O 1
ATOM 714 N N . THR A 1 90 ? -20.033 -0.841 -10.384 1.00 40.50 90 THR A N 1
ATOM 715 C CA . THR A 1 90 ? -18.986 0.079 -10.879 1.00 40.50 90 THR A CA 1
ATOM 716 C C . THR A 1 90 ? -19.464 1.528 -11.079 1.00 40.50 90 THR A C 1
ATOM 718 O O . THR A 1 90 ? -18.722 2.370 -11.585 1.00 40.50 90 THR A O 1
ATOM 721 N N . ALA A 1 91 ? -20.690 1.866 -10.658 1.00 43.25 91 ALA A N 1
ATOM 722 C CA . ALA A 1 91 ? -21.303 3.181 -10.890 1.00 43.25 91 ALA A CA 1
ATOM 723 C C . ALA A 1 91 ? -20.543 4.355 -10.236 1.00 43.25 91 ALA A C 1
ATOM 725 O O . ALA A 1 91 ? -20.607 5.485 -10.717 1.00 43.25 91 ALA A O 1
ATOM 726 N N . TRP A 1 92 ? -19.785 4.094 -9.171 1.00 48.78 92 TRP A N 1
ATOM 727 C CA . TRP A 1 92 ? -19.077 5.116 -8.398 1.00 48.78 92 TRP A CA 1
ATOM 728 C C . TRP A 1 92 ? -17.724 5.528 -9.005 1.00 48.78 92 TRP A C 1
ATOM 730 O O . TRP A 1 92 ? -17.305 6.666 -8.805 1.00 48.78 92 TRP A O 1
ATOM 740 N N . LEU A 1 93 ? -17.074 4.695 -9.829 1.00 44.38 93 LEU A N 1
ATOM 741 C CA . LEU A 1 93 ? -15.835 5.079 -10.535 1.00 44.38 93 LEU A CA 1
ATOM 742 C C . LEU A 1 93 ? -16.060 6.274 -11.467 1.00 44.38 93 LEU A C 1
ATOM 744 O O . LEU A 1 93 ? -15.220 7.169 -11.560 1.00 44.38 93 LEU A O 1
ATOM 748 N N . LYS A 1 94 ? -17.250 6.352 -12.074 1.00 45.59 94 LYS A N 1
ATOM 749 C CA . LYS A 1 94 ? -17.651 7.487 -12.914 1.00 45.59 94 LYS A CA 1
ATOM 750 C C . LYS A 1 94 ? -17.701 8.806 -12.131 1.00 45.59 94 LYS A C 1
ATOM 752 O O . LYS A 1 94 ? -17.344 9.838 -12.688 1.00 45.59 94 LYS A O 1
ATOM 757 N N . SER A 1 95 ? -18.053 8.771 -10.840 1.00 46.97 95 SER A N 1
ATOM 758 C CA . SER A 1 95 ? -18.082 9.970 -9.980 1.00 46.97 95 SER A CA 1
ATOM 759 C C . SER A 1 95 ? -16.700 10.467 -9.531 1.00 46.97 95 SER A C 1
ATOM 761 O O . SER A 1 95 ? -16.528 11.655 -9.265 1.00 46.97 95 SER A O 1
ATOM 763 N N . ILE A 1 96 ? -15.692 9.587 -9.493 1.00 47.69 96 ILE A N 1
ATOM 764 C CA . ILE A 1 96 ? -14.305 9.962 -9.169 1.00 47.69 96 ILE A CA 1
ATOM 765 C C . ILE A 1 96 ? -13.631 10.619 -10.373 1.00 47.69 96 ILE A C 1
ATOM 767 O O . ILE A 1 96 ? -12.896 11.597 -10.230 1.00 47.69 96 ILE A O 1
ATOM 771 N N . ILE A 1 97 ? -13.924 10.121 -11.575 1.00 46.91 97 ILE A N 1
ATOM 772 C CA . ILE A 1 97 ? -13.416 10.688 -12.828 1.00 46.91 97 ILE A CA 1
ATOM 773 C C . ILE A 1 97 ? -14.019 12.084 -13.083 1.00 46.91 97 ILE A C 1
ATOM 775 O O . ILE A 1 97 ? -13.328 12.940 -13.631 1.00 46.91 97 ILE A O 1
ATOM 779 N N . SER A 1 98 ? -15.246 12.357 -12.615 1.00 45.31 98 SER A N 1
ATOM 780 C CA . SER A 1 98 ? -15.934 13.649 -12.782 1.00 45.31 98 SER A CA 1
ATOM 781 C C . SER A 1 98 ? -15.598 14.723 -11.734 1.00 45.31 98 SER A C 1
ATOM 783 O O . SER A 1 98 ? -16.169 15.809 -11.782 1.00 45.31 98 SER A O 1
ATOM 785 N N . GLY A 1 99 ? -14.681 14.457 -10.796 1.00 42.16 99 GLY A N 1
ATOM 786 C CA . GLY A 1 99 ? -14.070 15.498 -9.962 1.00 42.16 99 GLY A CA 1
ATOM 787 C C . GLY A 1 99 ? -15.007 16.256 -9.013 1.00 42.16 99 GLY A C 1
ATOM 788 O O . GLY A 1 99 ? -14.798 17.448 -8.799 1.00 42.16 99 GLY A O 1
ATOM 789 N N . SER A 1 100 ? -16.013 15.611 -8.412 1.00 39.94 100 SER A N 1
ATOM 790 C CA . SER A 1 100 ? -16.932 16.298 -7.493 1.00 39.94 100 SER A CA 1
ATOM 791 C C . SER A 1 100 ? -17.033 15.663 -6.100 1.00 39.94 100 SER A C 1
ATOM 793 O O . SER A 1 100 ? -17.428 14.511 -5.950 1.00 39.94 100 SER A O 1
ATOM 795 N N . THR A 1 101 ? -16.798 16.526 -5.102 1.00 39.03 101 THR A N 1
ATOM 796 C CA . THR A 1 101 ? -17.076 16.470 -3.647 1.00 39.03 101 THR A CA 1
ATOM 797 C C . THR A 1 101 ? -16.113 15.719 -2.716 1.00 39.03 101 THR A C 1
ATOM 799 O O . THR A 1 101 ? -15.916 14.511 -2.800 1.00 39.03 101 THR A O 1
ATOM 802 N N . GLN A 1 102 ? -15.562 16.467 -1.748 1.00 41.47 102 GLN A N 1
ATOM 803 C CA . GLN A 1 102 ? -14.901 15.919 -0.562 1.00 41.47 102 GLN A CA 1
ATOM 804 C C . GLN A 1 102 ? -15.947 15.292 0.378 1.00 41.47 102 GLN A C 1
ATOM 806 O O . GLN A 1 102 ? -16.900 15.981 0.755 1.00 41.47 102 GLN A O 1
ATOM 811 N N . PRO A 1 103 ? -15.794 14.022 0.795 1.00 42.75 103 PRO A N 1
ATOM 812 C CA . PRO A 1 103 ? -16.745 13.399 1.696 1.00 42.75 103 PRO A CA 1
ATOM 813 C C . PRO A 1 103 ? -16.474 13.804 3.150 1.00 42.75 103 PRO A C 1
ATOM 815 O O . PRO A 1 103 ? -15.339 13.792 3.632 1.00 42.75 103 PRO A O 1
ATOM 818 N N . LYS A 1 104 ? -17.561 14.136 3.849 1.00 39.12 104 LYS A N 1
ATOM 819 C CA . LYS A 1 104 ? -17.628 14.399 5.292 1.00 39.12 104 LYS A CA 1
ATOM 820 C C . LYS A 1 104 ? -17.139 13.150 6.046 1.00 39.12 104 LYS A C 1
ATOM 822 O O . LYS A 1 104 ? -17.712 12.082 5.843 1.00 39.12 104 LYS A O 1
ATOM 827 N N . LEU A 1 105 ? -16.094 13.279 6.875 1.00 45.19 105 LEU A N 1
ATOM 828 C CA . LEU A 1 105 ? -15.468 12.144 7.572 1.00 45.19 105 LEU A CA 1
ATOM 829 C C . LEU A 1 105 ? -16.492 11.371 8.417 1.00 45.19 105 LEU A C 1
ATOM 831 O O . LEU A 1 105 ? -17.107 11.946 9.318 1.00 45.19 105 LEU A O 1
ATOM 835 N N . GLN A 1 106 ? -16.618 10.066 8.180 1.00 51.25 106 GLN A N 1
ATOM 836 C CA . GLN A 1 106 ? -17.357 9.158 9.057 1.00 51.25 106 GLN A CA 1
ATOM 837 C C . GLN A 1 106 ? -16.379 8.321 9.894 1.00 51.25 106 GLN A C 1
ATOM 839 O O . GLN A 1 106 ? -15.241 8.064 9.503 1.00 51.25 106 GLN A O 1
ATOM 844 N N . SER A 1 107 ? -16.800 7.879 11.084 1.00 54.09 107 SER A N 1
ATOM 845 C CA . SER A 1 107 ? -15.956 7.088 12.001 1.00 54.09 107 SER A CA 1
ATOM 846 C C . SER A 1 107 ? -15.504 5.739 11.418 1.00 54.09 107 SER A C 1
ATOM 848 O O . SER A 1 107 ? -14.560 5.138 11.929 1.00 54.09 107 SER A O 1
ATOM 850 N N . THR A 1 108 ? -16.145 5.292 10.339 1.00 59.94 108 THR A N 1
ATOM 851 C CA . THR A 1 108 ? -15.883 4.051 9.603 1.00 59.94 108 THR A CA 1
ATOM 852 C C . THR A 1 108 ? -14.818 4.175 8.511 1.00 59.94 108 THR A C 1
ATOM 854 O O . THR A 1 108 ? -14.488 3.164 7.892 1.00 59.94 108 THR A O 1
ATOM 857 N N . ASP A 1 109 ? -14.288 5.375 8.256 1.00 74.75 109 ASP A N 1
ATOM 858 C CA . ASP A 1 109 ? -13.323 5.605 7.176 1.00 74.75 109 ASP A CA 1
ATOM 859 C C . ASP A 1 109 ? -11.967 4.955 7.496 1.00 74.75 109 ASP A C 1
ATOM 861 O O . ASP A 1 109 ? -11.374 5.219 8.542 1.00 74.75 109 ASP A O 1
ATOM 865 N N . ILE A 1 110 ? -11.437 4.131 6.598 1.00 85.56 110 ILE A N 1
ATOM 866 C CA . ILE A 1 110 ? -10.104 3.526 6.684 1.00 85.56 110 ILE A CA 1
ATOM 867 C C . ILE A 1 110 ? -9.117 4.474 5.997 1.00 85.56 110 ILE A C 1
ATOM 869 O O . ILE A 1 110 ? -9.015 4.479 4.780 1.00 85.56 110 ILE A O 1
ATOM 873 N N . ASN A 1 111 ? -8.391 5.289 6.761 1.00 87.12 111 ASN A N 1
ATOM 874 C CA . ASN A 1 111 ? -7.354 6.175 6.222 1.00 87.12 111 ASN A CA 1
ATOM 875 C C . ASN A 1 111 ? -5.999 5.457 6.235 1.00 87.12 111 ASN A C 1
ATOM 877 O O . ASN A 1 111 ? -5.528 5.090 7.312 1.00 87.12 111 ASN A O 1
ATOM 881 N N . ILE A 1 112 ? -5.384 5.279 5.071 1.00 90.31 112 ILE A N 1
ATOM 882 C CA . ILE A 1 112 ? -4.056 4.686 4.898 1.00 90.31 112 ILE A CA 1
ATOM 883 C C . ILE A 1 112 ? -3.124 5.766 4.352 1.00 90.31 112 ILE A C 1
ATOM 885 O O . ILE A 1 112 ? -3.432 6.390 3.339 1.00 90.31 112 ILE A O 1
ATOM 889 N N . LEU A 1 113 ? -2.007 6.000 5.032 1.00 89.25 113 LEU A N 1
ATOM 890 C CA . LEU A 1 113 ? -0.968 6.937 4.607 1.00 89.25 113 LEU A CA 1
ATOM 891 C C . LEU A 1 113 ? 0.090 6.201 3.781 1.00 89.25 113 LEU A C 1
ATOM 893 O O . LEU A 1 113 ? 0.581 5.173 4.230 1.00 89.25 113 LEU A O 1
ATOM 897 N N . LEU A 1 114 ? 0.451 6.718 2.609 1.00 89.00 114 LEU A N 1
ATOM 898 C CA . LEU A 1 114 ? 1.508 6.164 1.762 1.00 89.00 114 LEU A CA 1
ATOM 899 C C . LEU A 1 114 ? 2.747 7.042 1.874 1.00 89.00 114 LEU A C 1
ATOM 901 O O . LEU A 1 114 ? 2.745 8.160 1.370 1.00 89.00 114 LEU A O 1
ATOM 905 N N . VAL A 1 115 ? 3.787 6.526 2.515 1.00 84.62 115 VAL A N 1
ATOM 906 C CA . VAL A 1 115 ? 5.087 7.168 2.701 1.00 84.62 115 VAL A CA 1
ATOM 907 C C . VAL A 1 115 ? 6.093 6.419 1.841 1.00 84.62 115 VAL A C 1
ATOM 909 O O . VAL A 1 115 ? 6.036 5.209 1.774 1.00 84.62 115 VAL A O 1
ATOM 912 N N . SER A 1 116 ? 6.995 7.110 1.148 1.00 76.31 116 SER A N 1
ATOM 913 C CA . SER A 1 116 ? 8.132 6.457 0.481 1.00 76.31 116 SER A CA 1
ATOM 914 C C . SER A 1 116 ? 9.189 7.496 0.114 1.00 76.31 116 SER A C 1
ATOM 916 O O . SER A 1 116 ? 8.889 8.699 0.064 1.00 76.31 116 SER A O 1
ATOM 918 N N . GLU A 1 117 ? 10.389 7.044 -0.241 1.00 72.94 117 GLU A N 1
ATOM 919 C CA . GLU A 1 117 ? 11.371 7.874 -0.946 1.00 72.94 117 GLU A CA 1
ATOM 920 C C . GLU A 1 117 ? 10.943 8.156 -2.395 1.00 72.94 117 GLU A C 1
ATOM 922 O O . GLU A 1 117 ? 9.927 7.645 -2.892 1.00 72.94 117 GLU A O 1
ATOM 927 N N . ALA A 1 118 ? 11.703 9.027 -3.054 1.00 68.62 118 ALA A N 1
ATOM 928 C CA . ALA A 1 118 ? 11.496 9.410 -4.439 1.00 68.62 118 ALA A CA 1
ATOM 929 C C . ALA A 1 118 ? 11.595 8.196 -5.364 1.00 68.62 118 ALA A C 1
ATOM 931 O O . ALA A 1 118 ? 12.527 7.413 -5.267 1.00 68.62 118 ALA A O 1
ATOM 932 N N . GLY A 1 119 ? 10.645 8.040 -6.287 1.00 64.25 119 GLY A N 1
ATOM 933 C CA . GLY A 1 119 ? 10.711 6.971 -7.291 1.00 64.25 119 GLY A CA 1
ATOM 934 C C . GLY A 1 119 ? 10.278 5.577 -6.818 1.00 64.25 119 GLY A C 1
ATOM 935 O O . GLY A 1 119 ? 10.062 4.720 -7.669 1.00 64.25 119 GLY A O 1
ATOM 936 N N . ASN A 1 120 ? 10.005 5.364 -5.526 1.00 68.50 120 ASN A N 1
ATOM 937 C CA . ASN A 1 120 ? 9.653 4.047 -4.959 1.00 68.50 120 ASN A CA 1
ATOM 938 C C . ASN A 1 120 ? 8.203 3.592 -5.246 1.00 68.50 120 ASN A C 1
ATOM 940 O O . ASN A 1 120 ? 7.561 2.939 -4.434 1.00 68.50 120 ASN A O 1
ATOM 944 N N . GLY A 1 121 ? 7.632 3.970 -6.391 1.00 74.62 121 GLY A N 1
ATOM 945 C CA . GLY A 1 121 ? 6.440 3.293 -6.908 1.00 74.62 121 GLY A CA 1
ATOM 946 C C . GLY A 1 121 ? 5.085 3.645 -6.280 1.00 74.62 121 GLY A C 1
ATOM 947 O O . GLY A 1 121 ? 4.096 3.071 -6.720 1.00 74.62 121 GLY A O 1
ATOM 948 N N . LYS A 1 122 ? 4.953 4.619 -5.359 1.00 83.81 122 LYS A N 1
ATOM 949 C CA . LYS A 1 122 ? 3.633 5.014 -4.786 1.00 83.81 122 LYS A CA 1
ATOM 950 C C . LYS A 1 122 ? 2.541 5.220 -5.840 1.00 83.81 122 LYS A C 1
ATOM 952 O O . LYS A 1 122 ? 1.422 4.737 -5.693 1.00 83.81 122 LYS A O 1
ATOM 957 N N . LYS A 1 123 ? 2.865 5.930 -6.929 1.00 82.00 123 LYS A N 1
ATOM 958 C CA . LYS A 1 123 ? 1.919 6.194 -8.029 1.00 82.00 123 LYS A CA 1
ATOM 959 C C . LYS A 1 123 ? 1.530 4.908 -8.759 1.00 82.00 123 LYS A C 1
ATOM 961 O O . LYS A 1 123 ? 0.361 4.738 -9.091 1.00 82.00 123 LYS A O 1
ATOM 966 N N . THR A 1 124 ? 2.495 4.020 -8.984 1.00 83.69 124 THR A N 1
ATOM 967 C CA . THR A 1 124 ? 2.273 2.693 -9.567 1.00 83.69 124 THR A CA 1
ATOM 968 C C . THR A 1 124 ? 1.334 1.891 -8.676 1.00 83.69 124 THR A C 1
ATOM 970 O O . THR A 1 124 ? 0.272 1.484 -9.133 1.00 83.69 124 THR A O 1
ATOM 973 N N . TRP A 1 125 ? 1.639 1.810 -7.381 1.00 85.19 125 TRP A N 1
ATOM 974 C CA . TRP A 1 125 ? 0.844 1.080 -6.400 1.00 85.19 125 TRP A CA 1
ATOM 975 C C . TRP A 1 125 ? -0.597 1.592 -6.291 1.00 85.19 125 TRP A C 1
ATOM 977 O O . TRP A 1 125 ? -1.531 0.799 -6.282 1.00 85.19 125 TRP A O 1
ATOM 987 N N . ILE A 1 126 ? -0.821 2.913 -6.279 1.00 86.19 126 ILE A N 1
ATOM 988 C CA . ILE A 1 126 ? -2.181 3.491 -6.263 1.00 86.19 126 ILE A CA 1
ATOM 989 C C . ILE A 1 126 ? -2.989 3.037 -7.486 1.00 86.19 126 ILE A C 1
ATOM 991 O O . ILE A 1 126 ? -4.170 2.704 -7.358 1.00 86.19 126 ILE A O 1
ATOM 995 N N . ASN A 1 127 ? -2.374 3.036 -8.673 1.00 83.56 127 ASN A N 1
ATOM 996 C CA . ASN A 1 127 ? -3.045 2.582 -9.890 1.00 83.56 127 ASN A CA 1
ATOM 997 C C . ASN A 1 127 ? -3.273 1.071 -9.873 1.00 83.56 127 ASN A C 1
ATOM 999 O O . ASN A 1 127 ? -4.363 0.626 -10.219 1.00 83.56 127 ASN A O 1
ATOM 1003 N N . GLU A 1 128 ? -2.294 0.280 -9.444 1.00 85.00 128 GLU A N 1
ATOM 1004 C CA . GLU A 1 128 ? -2.439 -1.170 -9.305 1.00 85.00 128 GLU A CA 1
ATOM 1005 C C . GLU A 1 128 ? -3.550 -1.526 -8.322 1.00 85.00 128 GLU A C 1
ATOM 1007 O O . GLU A 1 128 ? -4.424 -2.321 -8.653 1.00 85.00 128 GLU A O 1
ATOM 1012 N N . PHE A 1 129 ? -3.598 -0.867 -7.164 1.00 86.44 129 PHE A N 1
ATOM 1013 C CA . PHE A 1 129 ? -4.654 -1.038 -6.173 1.00 86.44 129 PHE A CA 1
ATOM 1014 C C . PHE A 1 129 ? -6.036 -0.704 -6.752 1.00 86.44 129 PHE A C 1
ATOM 1016 O O . PHE A 1 129 ? -6.999 -1.446 -6.551 1.00 86.44 129 PHE A O 1
ATOM 1023 N N . ALA A 1 130 ? -6.147 0.378 -7.528 1.00 84.44 130 ALA A N 1
ATOM 1024 C CA . ALA A 1 130 ? -7.390 0.726 -8.209 1.00 84.44 130 ALA A CA 1
ATOM 1025 C C . ALA A 1 130 ? -7.811 -0.333 -9.244 1.00 84.44 130 ALA A C 1
ATOM 1027 O O . ALA A 1 130 ? -8.989 -0.688 -9.317 1.00 84.44 130 ALA A O 1
ATOM 1028 N N . ASN A 1 131 ? -6.866 -0.866 -10.019 1.00 83.00 131 ASN A N 1
ATOM 1029 C CA . ASN A 1 131 ? -7.141 -1.930 -10.985 1.00 83.00 131 ASN A CA 1
ATOM 1030 C C . ASN A 1 131 ? -7.510 -3.245 -10.288 1.00 83.00 131 ASN A C 1
ATOM 1032 O O . ASN A 1 131 ? -8.476 -3.889 -10.679 1.00 83.00 131 ASN A O 1
ATOM 1036 N N . TYR A 1 132 ? -6.836 -3.593 -9.193 1.00 83.25 132 TYR A N 1
ATOM 1037 C CA . TYR A 1 132 ? -7.157 -4.763 -8.377 1.00 83.25 132 TYR A CA 1
ATOM 1038 C C . TYR A 1 132 ? -8.595 -4.722 -7.844 1.00 83.25 132 TYR A C 1
ATOM 1040 O O . TYR A 1 132 ? -9.303 -5.723 -7.862 1.00 83.25 132 TYR A O 1
ATOM 1048 N N . LEU A 1 133 ? -9.068 -3.549 -7.412 1.00 80.88 133 LEU A N 1
ATOM 1049 C CA . LEU A 1 133 ? -10.444 -3.391 -6.934 1.00 80.88 133 LEU A CA 1
ATOM 1050 C C . LEU A 1 133 ? -11.504 -3.419 -8.046 1.00 80.88 133 LEU A C 1
ATOM 1052 O O . LEU A 1 133 ? -12.695 -3.497 -7.740 1.00 80.88 133 LEU A O 1
ATOM 1056 N N . THR A 1 134 ? -11.110 -3.309 -9.316 1.00 75.94 134 THR A N 1
ATOM 1057 C CA . THR A 1 134 ? -12.043 -3.213 -10.452 1.00 75.94 134 THR A CA 1
ATOM 1058 C C . THR A 1 134 ? -12.039 -4.444 -11.348 1.00 75.94 134 THR A C 1
ATOM 1060 O O . THR A 1 134 ? -13.082 -4.790 -11.906 1.00 75.94 134 THR A O 1
ATOM 1063 N N . CYS A 1 135 ? -10.910 -5.141 -11.447 1.00 77.38 135 CYS A N 1
ATOM 1064 C CA . CYS A 1 135 ? -10.752 -6.358 -12.227 1.00 77.38 135 CYS A CA 1
ATOM 1065 C C . CYS A 1 135 ? -10.809 -7.584 -11.312 1.00 77.38 135 CYS A C 1
ATOM 1067 O O . CYS A 1 135 ? -9.925 -7.809 -10.493 1.00 77.38 135 CYS A O 1
ATOM 1069 N N . ASN A 1 136 ? -11.828 -8.425 -11.497 1.00 77.88 136 ASN A N 1
ATOM 1070 C CA . ASN A 1 136 ? -11.989 -9.649 -10.701 1.00 77.88 136 ASN A CA 1
ATOM 1071 C C . ASN A 1 136 ? -10.948 -10.734 -11.033 1.00 77.88 136 ASN A C 1
ATOM 1073 O O . ASN A 1 136 ? -10.755 -11.655 -10.243 1.00 77.88 136 ASN A O 1
ATOM 1077 N N . THR A 1 137 ? -10.324 -10.669 -12.213 1.00 78.38 137 THR A N 1
ATOM 1078 C CA . THR A 1 137 ? -9.323 -11.637 -12.678 1.00 78.38 137 THR A CA 1
ATOM 1079 C C . THR A 1 137 ? -8.201 -10.934 -13.435 1.00 78.38 137 THR A C 1
ATOM 1081 O O . THR A 1 137 ? -8.399 -9.855 -14.002 1.00 78.38 137 THR A O 1
ATOM 1084 N N . LEU A 1 138 ? -7.030 -11.575 -13.490 1.00 74.81 138 LEU A N 1
ATOM 1085 C CA . LEU A 1 138 ? -5.901 -11.097 -14.288 1.00 74.81 138 LEU A CA 1
ATOM 1086 C C . LEU A 1 138 ? -6.259 -11.017 -15.778 1.00 74.81 138 LEU A C 1
ATOM 1088 O O . LEU A 1 138 ? -5.942 -10.024 -16.421 1.00 74.81 138 LEU A O 1
ATOM 1092 N N . ASP A 1 139 ? -6.991 -11.998 -16.313 1.00 78.44 139 ASP A N 1
ATOM 1093 C CA . ASP A 1 139 ? -7.438 -11.970 -17.711 1.00 78.44 139 ASP A CA 1
ATOM 1094 C C . ASP A 1 139 ? -8.350 -10.775 -18.003 1.00 78.44 139 ASP A C 1
ATOM 1096 O O . ASP A 1 139 ? -8.254 -10.164 -19.067 1.00 78.44 139 ASP A O 1
ATOM 1100 N N . ALA A 1 140 ? -9.221 -10.404 -17.059 1.00 78.00 140 ALA A N 1
ATOM 1101 C CA . ALA A 1 140 ? -10.050 -9.212 -17.196 1.00 78.00 140 ALA A CA 1
ATOM 1102 C C . ALA A 1 140 ? -9.209 -7.927 -17.173 1.00 78.00 140 ALA A C 1
ATOM 1104 O O . ALA A 1 140 ? -9.552 -6.974 -17.866 1.00 78.00 140 ALA A O 1
ATOM 1105 N N . ALA A 1 141 ? -8.108 -7.902 -16.416 1.00 77.56 141 ALA A N 1
ATOM 1106 C CA . ALA A 1 141 ? -7.175 -6.777 -16.399 1.00 77.56 141 ALA A CA 1
ATOM 1107 C C . ALA A 1 141 ? -6.333 -6.691 -17.684 1.00 77.56 141 ALA A C 1
ATOM 1109 O O . ALA A 1 141 ? -6.117 -5.598 -18.194 1.00 77.56 141 ALA A O 1
ATOM 1110 N N . LEU A 1 142 ? -5.889 -7.830 -18.227 1.00 75.81 142 LEU A N 1
ATOM 1111 C CA . LEU A 1 142 ? -5.074 -7.894 -19.447 1.00 75.81 142 LEU A CA 1
ATOM 1112 C C . LEU A 1 142 ? -5.862 -7.528 -20.708 1.00 75.81 142 LEU A C 1
ATOM 1114 O O . LEU A 1 142 ? -5.314 -6.906 -21.614 1.00 75.81 142 LEU A O 1
ATOM 1118 N N . ASN A 1 143 ? -7.134 -7.925 -20.770 1.00 81.50 143 ASN A N 1
ATOM 1119 C CA . ASN A 1 143 ? -7.998 -7.675 -21.927 1.00 81.50 143 ASN A CA 1
ATOM 1120 C C . ASN A 1 143 ? -8.855 -6.406 -21.779 1.00 81.50 143 ASN A C 1
ATOM 1122 O O . ASN A 1 143 ? -9.513 -5.994 -22.735 1.00 81.50 143 ASN A O 1
ATOM 1126 N N . GLY A 1 144 ? -8.903 -5.829 -20.578 1.00 76.44 144 GLY A N 1
ATOM 1127 C CA . GLY A 1 144 ? -9.690 -4.645 -20.254 1.00 76.44 144 GLY A CA 1
ATOM 1128 C C . GLY A 1 144 ? -8.902 -3.340 -20.363 1.00 76.44 144 GLY A C 1
ATOM 1129 O O . GLY A 1 144 ? -7.696 -3.318 -20.598 1.00 76.44 144 GLY A O 1
ATOM 1130 N N . GLU A 1 145 ? -9.597 -2.222 -20.158 1.00 77.81 145 GLU A N 1
ATOM 1131 C CA . GLU A 1 145 ? -8.952 -0.913 -20.040 1.00 77.81 145 GLU A CA 1
ATOM 1132 C C . GLU A 1 145 ? -8.389 -0.712 -18.627 1.00 77.81 145 GLU A C 1
ATOM 1134 O O . GLU A 1 145 ? -9.141 -0.651 -17.647 1.00 77.81 145 GLU A O 1
ATOM 1139 N N . ILE A 1 146 ? -7.066 -0.547 -18.539 1.00 75.62 146 ILE A N 1
ATOM 1140 C CA . ILE A 1 146 ? -6.370 -0.211 -17.293 1.00 75.62 146 ILE A CA 1
ATOM 1141 C C . ILE A 1 146 ? -6.843 1.160 -16.799 1.00 75.62 146 ILE A C 1
ATOM 1143 O O . ILE A 1 146 ? -6.737 2.176 -17.489 1.00 75.62 146 ILE A O 1
ATOM 1147 N N . GLN A 1 147 ? -7.327 1.201 -15.562 1.00 76.00 147 GLN A N 1
ATOM 1148 C CA . GLN A 1 147 ? -7.735 2.431 -14.899 1.00 76.00 147 GLN A CA 1
ATOM 1149 C C . GLN A 1 147 ? -6.504 3.194 -14.405 1.00 76.00 147 GLN A C 1
ATOM 1151 O O . GLN A 1 147 ? -5.768 2.721 -13.540 1.00 76.00 147 GLN A O 1
ATOM 1156 N N . VAL A 1 148 ? -6.296 4.407 -14.920 1.00 78.94 148 VAL A N 1
ATOM 1157 C CA . VAL A 1 148 ? -5.225 5.307 -14.465 1.00 78.94 148 VAL A CA 1
ATOM 1158 C C . VAL A 1 148 ? -5.838 6.400 -13.595 1.00 78.94 148 VAL A C 1
ATOM 1160 O O . VAL A 1 148 ? -6.350 7.406 -14.086 1.00 78.94 148 VAL A O 1
ATOM 1163 N N . VAL A 1 149 ? -5.803 6.193 -12.279 1.00 77.94 149 VAL A N 1
ATOM 1164 C CA . VAL A 1 149 ? -6.333 7.132 -11.277 1.00 77.94 149 VAL A CA 1
ATOM 1165 C C . VAL A 1 149 ? -5.326 8.244 -10.981 1.00 77.94 149 VAL A C 1
ATOM 1167 O O . VAL A 1 149 ? -5.705 9.400 -10.766 1.00 77.94 149 VAL A O 1
ATOM 1170 N N . ARG A 1 150 ? -4.033 7.914 -11.009 1.00 78.44 150 ARG A N 1
ATOM 1171 C CA . ARG A 1 150 ? -2.931 8.849 -10.793 1.00 78.44 150 ARG A CA 1
ATOM 1172 C C . ARG A 1 150 ? -1.990 8.808 -11.993 1.00 78.44 150 ARG A C 1
ATOM 1174 O O . ARG A 1 150 ? -1.349 7.785 -12.194 1.00 78.44 150 ARG A O 1
ATOM 1181 N N . PRO A 1 151 ? -1.859 9.897 -12.771 1.00 78.62 151 PRO A N 1
ATOM 1182 C CA . PRO A 1 151 ? -0.891 9.933 -13.858 1.00 78.62 151 PRO A CA 1
ATOM 1183 C C . PRO A 1 151 ? 0.520 9.609 -13.370 1.00 78.62 151 PRO A C 1
ATOM 1185 O O . PRO A 1 151 ? 0.937 10.091 -12.310 1.00 78.62 151 PRO A O 1
ATOM 1188 N N . PHE A 1 152 ? 1.234 8.795 -14.137 1.00 74.69 152 PHE A N 1
ATOM 1189 C CA . PHE A 1 152 ? 2.570 8.327 -13.794 1.00 74.69 152 PHE A CA 1
ATOM 1190 C C . PHE A 1 152 ? 3.409 8.097 -15.047 1.00 74.69 152 PHE A C 1
AT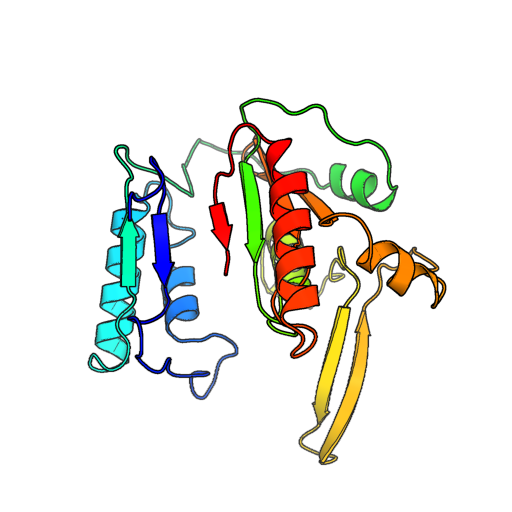OM 1192 O O . PHE A 1 152 ? 2.888 7.974 -16.154 1.00 74.69 152 PHE A O 1
ATOM 1199 N N . GLU A 1 153 ? 4.722 8.081 -14.855 1.00 74.50 153 GLU A N 1
ATOM 1200 C CA . GLU A 1 153 ? 5.708 7.885 -15.909 1.00 74.50 153 GLU A CA 1
ATOM 1201 C C . GLU A 1 153 ? 6.704 6.834 -15.441 1.00 74.50 153 GLU A C 1
ATOM 1203 O O . GLU A 1 153 ? 7.032 6.783 -14.254 1.00 74.50 153 GLU A O 1
ATOM 1208 N N . PHE A 1 154 ? 7.184 6.012 -16.365 1.00 75.69 154 PHE A N 1
ATOM 1209 C CA . PHE A 1 154 ? 8.249 5.054 -16.095 1.00 75.69 154 PHE A CA 1
ATOM 1210 C C . PHE A 1 154 ? 9.072 4.795 -17.353 1.00 75.69 154 PHE A C 1
ATOM 1212 O O . PHE A 1 154 ? 8.687 5.166 -18.466 1.00 75.69 154 PHE A O 1
ATOM 1219 N N . PHE A 1 155 ? 10.230 4.180 -17.156 1.00 76.31 155 PHE A N 1
ATOM 1220 C CA . PHE A 1 155 ? 11.129 3.795 -18.230 1.00 76.31 155 PHE A CA 1
ATOM 1221 C C . PHE A 1 155 ? 10.920 2.318 -18.546 1.00 76.31 155 PHE A C 1
ATOM 1223 O O . PHE A 1 155 ? 10.891 1.478 -17.650 1.00 76.31 155 PHE A O 1
ATOM 1230 N N . ILE A 1 156 ? 10.740 2.015 -19.827 1.00 76.75 156 ILE A N 1
ATOM 1231 C CA . ILE A 1 156 ? 10.713 0.653 -20.347 1.00 76.75 156 ILE A CA 1
ATOM 1232 C C . ILE A 1 156 ? 12.045 0.417 -21.034 1.00 76.75 156 ILE A C 1
ATOM 1234 O O . ILE A 1 156 ? 12.383 1.124 -21.983 1.00 76.75 156 ILE A O 1
ATOM 1238 N N . PHE A 1 157 ? 12.780 -0.585 -20.574 1.00 80.62 157 PHE A N 1
ATOM 1239 C CA . PHE A 1 157 ? 13.965 -1.057 -21.267 1.00 80.62 157 PHE A CA 1
ATOM 1240 C C . PHE A 1 157 ? 13.568 -2.110 -22.306 1.00 80.62 157 PHE A C 1
ATOM 1242 O O . PHE A 1 157 ? 12.970 -3.129 -21.962 1.00 80.62 157 PHE A O 1
ATOM 1249 N N . ASP A 1 158 ? 13.894 -1.867 -23.576 1.00 80.50 158 ASP A N 1
ATOM 1250 C CA . ASP A 1 158 ? 13.777 -2.874 -24.629 1.00 80.50 158 ASP A CA 1
ATOM 1251 C C . ASP A 1 158 ? 15.102 -3.646 -24.742 1.00 80.50 158 ASP A C 1
ATOM 1253 O O . ASP A 1 158 ? 16.102 -3.084 -25.206 1.00 80.50 158 ASP A O 1
ATOM 1257 N N . PRO A 1 159 ? 15.132 -4.939 -24.369 1.00 78.69 159 PRO A N 1
ATOM 1258 C CA . PRO A 1 159 ? 16.349 -5.743 -24.424 1.00 78.69 159 PRO A CA 1
ATOM 1259 C C . PRO A 1 159 ? 16.836 -5.995 -25.857 1.00 78.69 159 PRO A C 1
ATOM 1261 O O . PRO A 1 159 ? 18.019 -6.259 -26.060 1.00 78.69 159 PRO A O 1
ATOM 1264 N N . THR A 1 160 ? 15.953 -5.894 -26.856 1.00 86.38 160 THR A N 1
ATOM 1265 C CA . THR A 1 160 ? 16.275 -6.133 -28.270 1.00 86.38 160 THR A CA 1
ATOM 1266 C C . THR A 1 160 ? 17.027 -4.953 -28.866 1.00 86.38 160 THR A C 1
ATOM 1268 O O . THR A 1 160 ? 18.009 -5.132 -29.584 1.00 86.38 160 THR A O 1
ATOM 1271 N N . THR A 1 161 ? 16.566 -3.735 -28.574 1.00 89.12 161 THR A N 1
ATOM 1272 C CA . THR A 1 161 ? 17.179 -2.503 -29.089 1.00 89.12 161 THR A CA 1
ATOM 1273 C C . THR A 1 161 ? 18.192 -1.886 -28.127 1.00 89.12 161 THR A C 1
ATOM 1275 O O . THR A 1 161 ? 18.893 -0.957 -28.527 1.00 89.12 161 THR A O 1
ATOM 1278 N N . GLN A 1 162 ? 18.291 -2.405 -26.895 1.00 83.81 162 GLN A N 1
ATOM 1279 C CA . GLN A 1 162 ? 19.082 -1.855 -25.786 1.00 83.81 162 GLN A CA 1
ATOM 1280 C C . GLN A 1 162 ? 18.802 -0.368 -25.536 1.00 83.81 162 GLN A C 1
ATOM 1282 O O . GLN A 1 162 ? 19.708 0.420 -25.263 1.00 83.81 162 GLN A O 1
ATOM 1287 N N . LYS A 1 163 ? 17.537 0.034 -25.675 1.00 83.69 163 LYS A N 1
ATOM 1288 C CA . LYS A 1 163 ? 17.102 1.418 -25.489 1.00 83.69 163 LYS A CA 1
ATOM 1289 C C . LYS A 1 163 ? 16.062 1.513 -24.393 1.00 83.69 163 LYS A C 1
ATOM 1291 O O . LYS A 1 163 ? 15.188 0.659 -24.265 1.00 83.69 163 LYS A O 1
ATOM 1296 N N . GLU A 1 164 ? 16.148 2.602 -23.645 1.00 80.69 164 GLU A N 1
ATOM 1297 C CA . GLU A 1 164 ? 15.117 3.006 -22.704 1.00 80.69 164 GLU A CA 1
ATOM 1298 C C . GLU A 1 164 ? 14.110 3.921 -23.392 1.00 80.69 164 GLU A C 1
ATOM 1300 O O . GLU A 1 164 ? 14.463 4.889 -24.071 1.00 80.69 164 GLU A O 1
ATOM 1305 N N . PHE A 1 165 ? 12.836 3.626 -23.178 1.00 78.94 165 PHE A N 1
ATOM 1306 C CA . PHE A 1 165 ? 11.721 4.430 -23.637 1.00 78.94 165 PHE A CA 1
ATOM 1307 C C . PHE A 1 165 ? 10.989 4.969 -22.423 1.00 78.94 165 PHE A C 1
ATOM 1309 O O . PHE A 1 165 ? 10.489 4.213 -21.591 1.00 78.94 165 PHE A O 1
ATOM 1316 N N . LYS A 1 166 ? 10.901 6.293 -22.327 1.00 78.06 166 LYS A N 1
ATOM 1317 C CA . LYS A 1 166 ? 10.047 6.928 -21.334 1.00 78.06 166 LYS A CA 1
ATOM 1318 C C . LYS A 1 166 ? 8.601 6.827 -21.806 1.00 78.06 166 LYS A C 1
ATOM 1320 O O . LYS A 1 166 ? 8.266 7.342 -22.870 1.00 78.06 166 LYS A O 1
ATOM 1325 N N . THR A 1 167 ? 7.756 6.191 -21.008 1.00 72.69 167 THR A N 1
ATOM 1326 C CA . THR A 1 167 ? 6.318 6.120 -21.252 1.00 72.69 167 THR A CA 1
ATOM 1327 C C . THR A 1 167 ? 5.566 6.876 -20.166 1.00 72.69 167 THR A C 1
ATOM 1329 O O . THR A 1 167 ? 5.998 6.924 -19.009 1.00 72.69 167 THR A O 1
ATOM 1332 N N . SER A 1 168 ? 4.451 7.496 -20.538 1.00 71.81 168 SER A N 1
ATOM 1333 C CA . SER A 1 168 ? 3.581 8.225 -19.625 1.00 71.81 168 SER A CA 1
ATOM 1334 C C . SER A 1 168 ? 2.149 7.733 -19.767 1.00 71.81 168 SER A C 1
ATOM 1336 O O . SER A 1 168 ? 1.639 7.525 -20.865 1.00 71.81 168 SER A O 1
ATOM 1338 N N . PHE A 1 169 ? 1.498 7.544 -18.626 1.00 72.19 169 PHE A N 1
ATOM 1339 C CA . PHE A 1 169 ? 0.106 7.138 -18.540 1.00 72.19 169 PHE A CA 1
ATOM 1340 C C . PHE A 1 169 ? -0.683 8.264 -17.886 1.00 72.19 169 PHE A C 1
ATOM 1342 O O . PHE A 1 169 ? -0.386 8.690 -16.766 1.00 72.19 169 PHE A O 1
ATOM 1349 N N . SER A 1 170 ? -1.698 8.754 -18.590 1.00 66.62 170 SER A N 1
ATOM 1350 C CA . SER A 1 170 ? -2.619 9.785 -18.118 1.00 66.62 170 SER A CA 1
ATOM 1351 C C . SER A 1 170 ? -4.058 9.277 -18.183 1.00 66.62 170 SER A C 1
ATOM 1353 O O . SER A 1 170 ? -4.389 8.369 -18.943 1.00 66.62 170 SER A O 1
ATOM 1355 N N . ALA A 1 171 ? -4.931 9.843 -17.346 1.00 56.59 171 ALA A N 1
ATOM 1356 C CA . ALA A 1 171 ? -6.352 9.523 -17.405 1.00 56.59 171 ALA A CA 1
ATOM 1357 C C . ALA A 1 171 ? -6.934 10.018 -18.747 1.00 56.59 171 ALA A C 1
ATOM 1359 O O . ALA A 1 171 ? -6.683 11.174 -19.100 1.00 56.59 171 ALA A O 1
ATOM 1360 N N . PRO A 1 172 ? -7.768 9.224 -19.449 1.00 45.62 172 PRO A N 1
ATOM 1361 C CA . PRO A 1 172 ? -8.202 9.497 -20.828 1.00 45.62 172 PRO A CA 1
ATOM 1362 C C . PRO A 1 172 ? -9.011 10.794 -21.032 1.00 45.62 172 PRO A C 1
ATOM 1364 O O . PRO A 1 172 ? -9.309 11.145 -22.164 1.00 45.62 172 PRO A O 1
ATOM 1367 N N . ASN A 1 173 ? -9.353 11.530 -19.966 1.00 43.44 173 ASN A N 1
ATOM 1368 C CA . ASN A 1 173 ? -10.166 12.752 -20.022 1.00 43.44 173 ASN A CA 1
ATOM 1369 C C . ASN A 1 173 ? -9.644 13.916 -19.163 1.00 43.44 173 ASN A C 1
ATOM 1371 O O . ASN A 1 173 ? -10.406 14.818 -18.814 1.00 43.44 173 ASN A O 1
ATOM 1375 N N . ARG A 1 174 ? -8.354 13.943 -18.809 1.00 43.97 174 ARG A N 1
ATOM 1376 C CA . ARG A 1 174 ? -7.750 15.166 -18.261 1.00 43.97 174 ARG A CA 1
ATOM 1377 C C . ARG A 1 174 ? -6.717 15.689 -19.246 1.00 43.97 174 ARG A C 1
ATOM 1379 O O . ARG A 1 174 ? -5.623 15.146 -19.341 1.00 43.97 174 ARG A O 1
ATOM 1386 N N . ASN A 1 175 ? -7.065 16.772 -19.938 1.00 35.81 175 ASN A N 1
ATOM 1387 C CA . ASN A 1 175 ? -6.092 17.659 -20.570 1.00 35.81 175 ASN A CA 1
ATOM 1388 C C . ASN A 1 175 ? -5.278 18.314 -19.450 1.00 35.81 175 ASN A C 1
ATOM 1390 O O . ASN A 1 175 ? -5.576 19.430 -19.036 1.00 35.81 175 ASN A O 1
ATOM 1394 N N . ILE A 1 176 ? -4.321 17.586 -18.877 1.00 40.44 176 ILE A N 1
ATOM 1395 C CA . ILE A 1 176 ? -3.431 18.151 -17.872 1.00 40.44 176 ILE A CA 1
ATOM 1396 C C . ILE A 1 176 ? -2.382 18.930 -18.654 1.00 40.44 176 ILE A C 1
ATOM 1398 O O . ILE A 1 176 ? -1.543 18.345 -19.340 1.00 40.44 176 ILE A O 1
ATOM 1402 N N . LEU A 1 177 ? -2.470 20.260 -18.611 1.00 35.66 177 LEU A N 1
ATOM 1403 C CA . LEU A 1 177 ? -1.434 21.107 -19.183 1.00 35.66 177 LEU A CA 1
ATOM 1404 C C . LEU A 1 177 ? -0.107 20.787 -18.465 1.00 35.66 177 LEU A C 1
ATOM 1406 O O . LEU A 1 177 ? -0.118 20.510 -17.263 1.00 35.66 177 LEU A O 1
ATOM 1410 N N . PRO A 1 178 ? 1.052 20.852 -19.142 1.00 39.16 178 PRO A N 1
ATOM 1411 C CA . PRO A 1 178 ? 2.352 20.529 -18.539 1.00 39.16 178 PRO A CA 1
ATOM 1412 C C . PRO A 1 178 ? 2.640 21.279 -17.224 1.00 39.16 178 PRO A C 1
ATOM 1414 O O . PRO A 1 178 ? 3.320 20.759 -16.340 1.00 39.16 178 PRO A O 1
ATOM 1417 N N . ASN A 1 179 ? 2.068 22.477 -17.060 1.00 36.62 179 ASN A N 1
ATOM 1418 C CA . ASN A 1 179 ? 2.195 23.289 -15.849 1.00 36.62 179 ASN A CA 1
ATOM 1419 C C . ASN A 1 179 ? 1.272 22.851 -14.694 1.00 36.62 179 ASN A C 1
ATOM 1421 O O . ASN A 1 179 ? 1.596 23.109 -13.536 1.00 36.62 179 ASN A O 1
ATOM 1425 N N . ASP A 1 180 ? 0.178 22.135 -14.961 1.00 38.62 180 ASP A N 1
ATOM 1426 C CA . ASP A 1 180 ? -0.763 21.677 -13.928 1.00 38.62 180 ASP A CA 1
ATOM 1427 C C . ASP A 1 180 ? -0.215 20.479 -13.137 1.00 38.62 180 ASP A C 1
ATOM 1429 O O . ASP A 1 180 ? -0.522 20.317 -11.952 1.00 38.62 180 ASP A O 1
ATOM 1433 N N . HIS A 1 181 ? 0.674 19.680 -13.745 1.00 43.62 181 HIS A N 1
ATOM 1434 C CA . HIS A 1 181 ? 1.400 18.608 -13.052 1.00 43.62 181 HIS A CA 1
ATOM 1435 C C . HIS A 1 181 ? 2.200 19.155 -11.858 1.00 43.62 181 HIS A C 1
ATOM 1437 O O . HIS A 1 181 ? 2.145 18.583 -10.768 1.00 43.62 181 HIS A O 1
ATOM 1443 N N . GLN A 1 182 ? 2.892 20.288 -12.029 1.00 38.84 182 GLN A N 1
ATOM 1444 C CA . GLN A 1 182 ? 3.718 20.895 -10.978 1.00 38.84 182 GLN A CA 1
ATOM 1445 C C . GLN A 1 182 ? 2.891 21.611 -9.901 1.00 38.84 182 GLN A C 1
ATOM 1447 O O . GLN A 1 182 ? 3.291 21.635 -8.737 1.00 38.84 182 GLN A O 1
ATOM 1452 N N . ILE A 1 183 ? 1.735 22.172 -10.266 1.00 36.59 183 ILE A N 1
ATOM 1453 C CA . ILE A 1 183 ? 0.848 22.886 -9.334 1.00 36.59 183 ILE A CA 1
ATOM 1454 C C . ILE A 1 183 ? 0.107 21.891 -8.423 1.00 36.59 183 ILE A C 1
ATOM 1456 O O . ILE A 1 183 ? -0.006 22.133 -7.223 1.00 36.59 183 ILE A O 1
ATOM 1460 N N . MET A 1 184 ? -0.309 20.728 -8.943 1.00 41.78 184 MET A N 1
ATOM 1461 C CA . MET A 1 184 ? -0.955 19.679 -8.137 1.00 41.78 184 MET A CA 1
ATOM 1462 C C . MET A 1 184 ? 0.013 18.891 -7.242 1.00 41.78 184 MET A C 1
ATOM 1464 O O . MET A 1 184 ? -0.383 18.433 -6.172 1.00 41.78 184 MET A O 1
ATOM 1468 N N . LEU A 1 185 ? 1.278 18.737 -7.650 1.00 42.97 185 LEU A N 1
ATOM 1469 C CA . LEU A 1 185 ? 2.319 18.071 -6.852 1.00 42.97 185 LEU A CA 1
ATOM 1470 C C . LEU A 1 185 ? 2.766 18.894 -5.633 1.00 42.97 185 LEU A C 1
ATOM 1472 O O . LEU A 1 185 ? 3.242 18.318 -4.662 1.00 42.97 185 LEU A O 1
ATOM 1476 N N . LYS A 1 186 ? 2.599 20.222 -5.655 1.00 43.72 186 LYS A N 1
ATOM 1477 C CA . LYS A 1 186 ? 3.168 21.117 -4.637 1.00 43.72 186 LYS A CA 1
ATOM 1478 C C . LYS A 1 186 ? 2.294 21.387 -3.416 1.00 43.72 186 LYS A C 1
ATOM 1480 O O . LYS A 1 186 ? 2.798 22.045 -2.508 1.00 43.72 186 LYS A O 1
ATOM 1485 N N . GLN A 1 187 ? 1.023 20.961 -3.372 1.00 49.25 187 GLN A N 1
ATOM 1486 C CA . GLN A 1 187 ? 0.122 21.504 -2.347 1.00 49.25 187 GLN A CA 1
ATOM 1487 C C . GLN A 1 187 ? -0.556 20.586 -1.341 1.00 49.25 187 GLN A C 1
ATOM 1489 O O . GLN A 1 187 ? -0.693 21.074 -0.233 1.00 49.25 187 GLN A O 1
ATOM 1494 N N . ASN A 1 188 ? -0.991 19.348 -1.571 1.00 59.59 188 ASN A N 1
ATOM 1495 C CA . ASN A 1 188 ? -1.796 18.686 -0.523 1.00 59.59 188 ASN A CA 1
ATOM 1496 C C . ASN A 1 188 ? -1.921 17.193 -0.753 1.00 59.59 188 ASN A C 1
ATOM 1498 O O . ASN A 1 188 ? -2.756 16.824 -1.571 1.00 59.59 188 ASN A O 1
ATOM 1502 N N . CYS A 1 189 ? -1.125 16.391 -0.034 1.00 75.56 189 CYS A N 1
ATOM 1503 C CA . CYS A 1 189 ? -1.162 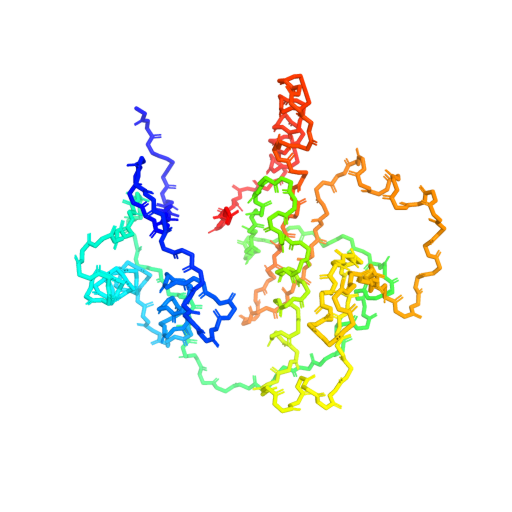14.926 0.012 1.00 75.56 189 CYS A CA 1
ATOM 1504 C C . CYS A 1 189 ? -2.408 14.331 -0.683 1.00 75.56 189 CYS A C 1
ATOM 1506 O O . CYS A 1 189 ? -3.473 14.276 -0.054 1.00 75.56 189 CYS A O 1
ATOM 1508 N N . PRO A 1 190 ? -2.349 14.012 -1.995 1.00 81.31 190 PRO A N 1
ATOM 1509 C CA . PRO A 1 190 ? -3.543 13.666 -2.753 1.00 81.31 190 PRO A CA 1
ATOM 1510 C C . PRO A 1 190 ? -4.267 12.476 -2.136 1.00 81.31 190 PRO A C 1
ATOM 1512 O O . PRO A 1 190 ? -3.641 11.505 -1.718 1.00 81.31 190 PRO A O 1
ATOM 1515 N N . THR A 1 191 ? -5.596 12.543 -2.086 1.00 83.44 191 THR A N 1
ATOM 1516 C CA . THR A 1 191 ? -6.402 11.469 -1.504 1.00 83.44 191 THR A CA 1
ATOM 1517 C C . THR A 1 191 ? -7.248 10.754 -2.537 1.00 83.44 191 THR A C 1
ATOM 1519 O O . THR A 1 191 ? -7.904 11.377 -3.372 1.00 83.44 191 THR A O 1
ATOM 1522 N N . TYR A 1 192 ? -7.258 9.427 -2.445 1.00 83.50 192 TYR A N 1
ATOM 1523 C CA . TYR A 1 192 ? -8.003 8.539 -3.331 1.00 83.50 192 TYR A CA 1
ATOM 1524 C C . TYR A 1 192 ? -8.948 7.703 -2.481 1.00 83.50 192 TYR A C 1
ATOM 1526 O O . TYR A 1 192 ? -8.505 6.956 -1.609 1.00 83.50 192 TYR A O 1
ATOM 1534 N N . ASN A 1 193 ? -10.251 7.874 -2.694 1.00 81.75 193 ASN A N 1
ATOM 1535 C CA . ASN A 1 193 ? -11.274 7.177 -1.923 1.00 81.75 193 ASN A CA 1
ATOM 1536 C C . ASN A 1 193 ? -11.790 5.968 -2.711 1.00 81.75 193 ASN A C 1
ATOM 1538 O O . ASN A 1 193 ? -12.150 6.095 -3.878 1.00 81.75 193 ASN A O 1
ATOM 1542 N N . PHE A 1 194 ? -11.880 4.826 -2.045 1.00 80.69 194 PHE A N 1
ATOM 1543 C CA . PHE A 1 194 ? -12.384 3.557 -2.548 1.00 80.69 194 PHE A CA 1
ATOM 1544 C C . PHE A 1 194 ? -13.472 3.052 -1.608 1.00 80.69 194 PHE A C 1
ATOM 1546 O O . PHE A 1 194 ? -13.409 3.281 -0.404 1.00 80.69 194 PHE A O 1
ATOM 1553 N N . THR A 1 195 ? -14.465 2.339 -2.127 1.00 78.12 195 THR A N 1
ATOM 1554 C CA . THR A 1 195 ? -15.438 1.649 -1.268 1.00 78.12 195 THR A CA 1
ATOM 1555 C C . THR A 1 195 ? -15.070 0.175 -1.191 1.00 78.12 195 THR A C 1
ATOM 1557 O O . THR A 1 195 ? -15.122 -0.516 -2.202 1.00 78.12 195 THR A O 1
ATOM 1560 N N . VAL A 1 196 ? -14.719 -0.313 0.000 1.00 71.94 196 VAL A N 1
ATOM 1561 C CA . VAL A 1 196 ? -14.351 -1.717 0.244 1.00 71.94 196 VAL A CA 1
ATOM 1562 C C . VAL A 1 196 ? -15.214 -2.256 1.378 1.00 71.94 196 VAL A C 1
ATOM 1564 O O . VAL A 1 196 ? -15.231 -1.680 2.464 1.00 71.94 196 VAL A O 1
ATOM 1567 N N . ALA A 1 197 ? -15.971 -3.332 1.133 1.00 70.12 197 ALA A N 1
ATOM 1568 C CA . ALA A 1 197 ? -16.829 -3.977 2.136 1.00 70.12 197 ALA A CA 1
ATOM 1569 C C . ALA A 1 197 ? -17.712 -2.987 2.940 1.00 70.12 197 ALA A C 1
ATOM 1571 O O . ALA A 1 197 ? -17.813 -3.067 4.165 1.00 70.12 197 ALA A O 1
ATOM 1572 N N . LYS A 1 198 ? -18.345 -2.027 2.240 1.00 70.56 198 LYS A N 1
ATOM 1573 C CA . LYS A 1 198 ? -19.200 -0.949 2.795 1.00 70.56 198 LYS A CA 1
ATOM 1574 C C . LYS A 1 198 ? -18.473 0.091 3.665 1.00 70.56 198 LYS A C 1
ATOM 1576 O O . LYS A 1 198 ? -19.128 0.921 4.291 1.00 70.56 198 LYS A O 1
ATOM 1581 N N . ARG A 1 199 ? -17.139 0.082 3.699 1.00 72.69 199 ARG A N 1
ATOM 1582 C CA . ARG A 1 199 ? -16.314 1.124 4.323 1.00 72.69 199 ARG A CA 1
ATOM 1583 C C . ARG A 1 199 ? -15.661 1.988 3.251 1.00 72.69 199 ARG A C 1
ATOM 1585 O O . ARG A 1 199 ? -15.333 1.508 2.168 1.00 72.69 199 ARG A O 1
ATOM 1592 N N . SER A 1 200 ? -15.468 3.261 3.570 1.00 80.38 200 SER A N 1
ATOM 1593 C CA . SER A 1 200 ? -14.691 4.179 2.740 1.00 80.38 200 SER A CA 1
ATOM 1594 C C . SER A 1 200 ? -13.214 4.007 3.082 1.00 80.38 200 SER A C 1
ATOM 1596 O O . SER A 1 200 ? -12.813 4.262 4.214 1.00 80.38 200 SER A O 1
ATOM 1598 N N . LEU A 1 201 ? -12.410 3.532 2.140 1.00 85.56 201 LEU A N 1
ATOM 1599 C CA . LEU A 1 201 ? -10.959 3.460 2.241 1.00 85.56 201 LEU A CA 1
ATOM 1600 C C . LEU A 1 201 ? -10.356 4.674 1.543 1.00 85.56 201 LEU A C 1
ATOM 1602 O O . LEU A 1 201 ? -10.628 4.918 0.376 1.00 85.56 201 LEU A O 1
ATOM 1606 N N . ARG A 1 202 ? -9.523 5.430 2.246 1.00 88.00 202 ARG A N 1
ATOM 1607 C CA . ARG A 1 202 ? -8.819 6.600 1.736 1.00 88.00 202 ARG A CA 1
ATOM 1608 C C . ARG A 1 202 ? -7.328 6.327 1.726 1.00 88.00 202 ARG A C 1
ATOM 1610 O O . ARG A 1 202 ? -6.729 6.206 2.791 1.00 88.00 202 ARG A O 1
ATOM 1617 N N . LEU A 1 203 ? -6.739 6.297 0.540 1.00 88.25 203 LEU A N 1
ATOM 1618 C CA . LEU A 1 203 ? -5.293 6.370 0.374 1.00 88.25 203 LEU A CA 1
ATOM 1619 C C . LEU A 1 203 ? -4.871 7.837 0.409 1.00 88.25 203 LEU A C 1
ATOM 1621 O O . LEU A 1 203 ? -5.453 8.645 -0.312 1.00 88.25 203 LEU A O 1
ATOM 1625 N N . ILE A 1 204 ? -3.892 8.177 1.243 1.00 89.06 204 ILE A N 1
ATOM 1626 C CA . ILE A 1 204 ? -3.282 9.505 1.353 1.00 89.06 204 ILE A CA 1
ATOM 1627 C C . ILE A 1 204 ? -1.867 9.399 0.772 1.00 89.06 204 ILE A C 1
ATOM 1629 O O . ILE A 1 204 ? -0.977 8.849 1.412 1.00 89.06 204 ILE A O 1
ATOM 1633 N N . ASP A 1 205 ? -1.675 9.898 -0.444 1.00 87.94 205 ASP A N 1
ATOM 1634 C CA . ASP A 1 205 ? -0.389 9.945 -1.150 1.00 87.94 205 ASP A CA 1
ATOM 1635 C C . ASP A 1 205 ? 0.438 11.108 -0.605 1.00 87.94 205 ASP A C 1
ATOM 1637 O O . ASP A 1 205 ? 0.040 12.263 -0.754 1.00 87.94 205 ASP A O 1
ATOM 1641 N N . THR A 1 206 ? 1.550 10.833 0.075 1.00 86.56 206 THR A N 1
ATOM 1642 C CA . THR A 1 206 ? 2.407 11.900 0.600 1.00 86.56 206 THR A CA 1
ATOM 1643 C C . THR A 1 206 ? 3.426 12.369 -0.436 1.00 86.56 206 THR A C 1
ATOM 1645 O O . THR A 1 206 ? 3.813 11.604 -1.324 1.00 86.56 206 THR A O 1
ATOM 1648 N N . PRO A 1 207 ? 3.959 13.598 -0.298 1.00 78.62 207 PRO A N 1
ATOM 1649 C CA . PRO A 1 207 ? 5.242 13.940 -0.902 1.00 78.62 207 PRO A CA 1
ATOM 1650 C C . PRO A 1 207 ? 6.294 12.873 -0.577 1.00 78.62 207 PRO A C 1
ATOM 1652 O O . PRO A 1 207 ? 6.222 12.219 0.473 1.00 78.62 207 PRO A O 1
ATOM 1655 N N . SER A 1 208 ? 7.257 12.667 -1.474 1.00 71.62 208 SER A N 1
ATOM 1656 C CA . SER A 1 208 ? 8.381 11.795 -1.151 1.00 71.62 208 SER A CA 1
ATOM 1657 C C . SER A 1 208 ? 9.232 12.434 -0.059 1.00 71.62 208 SER A C 1
ATOM 1659 O O . SER A 1 208 ? 9.369 13.656 0.007 1.00 71.62 208 SER A O 1
ATOM 1661 N N . MET A 1 209 ? 9.823 11.604 0.793 1.00 65.06 209 MET A N 1
ATOM 1662 C CA . MET A 1 209 ? 10.661 12.111 1.879 1.00 65.06 209 MET A CA 1
ATOM 1663 C C . MET A 1 209 ? 11.988 12.688 1.355 1.00 65.06 209 MET A C 1
ATOM 1665 O O . MET A 1 209 ? 12.428 13.722 1.843 1.00 65.06 209 MET A O 1
ATOM 1669 N N . CYS A 1 210 ? 12.568 12.096 0.306 1.00 58.72 210 CYS A N 1
ATOM 1670 C CA . CYS A 1 210 ? 13.913 12.421 -0.186 1.00 58.72 210 CYS A CA 1
ATOM 1671 C C . CYS A 1 210 ? 13.931 12.700 -1.702 1.00 58.72 210 CYS A C 1
ATOM 1673 O O . CYS A 1 210 ? 14.611 12.003 -2.444 1.00 58.72 210 CYS A O 1
ATOM 1675 N N . ASP A 1 211 ? 13.148 13.669 -2.195 1.00 54.50 211 ASP A N 1
ATOM 1676 C CA . ASP A 1 211 ? 13.194 14.044 -3.627 1.00 54.50 211 ASP A CA 1
ATOM 1677 C C . ASP A 1 211 ? 14.467 14.842 -3.988 1.00 54.50 211 ASP A C 1
ATOM 1679 O O . ASP A 1 211 ? 14.905 14.794 -5.133 1.00 54.50 211 ASP A O 1
ATOM 1683 N N . ASN A 1 212 ? 15.087 15.527 -3.019 1.00 53.91 212 ASN A N 1
ATOM 1684 C CA . ASN A 1 212 ? 16.352 16.254 -3.158 1.00 53.91 212 ASN A CA 1
ATOM 1685 C C . ASN A 1 212 ? 17.165 16.048 -1.866 1.00 53.91 212 ASN A C 1
ATOM 1687 O O . ASN A 1 212 ? 16.568 16.072 -0.791 1.00 53.91 212 ASN A O 1
ATOM 1691 N N . ASP A 1 213 ? 18.497 15.929 -1.923 1.00 56.62 213 ASP A N 1
ATOM 1692 C CA . ASP A 1 213 ? 19.405 15.754 -0.757 1.00 56.62 213 ASP A CA 1
ATOM 1693 C C . ASP A 1 213 ? 19.399 16.934 0.259 1.00 56.62 213 ASP A C 1
ATOM 1695 O O . ASP A 1 213 ? 20.300 17.109 1.081 1.00 56.62 213 ASP A O 1
ATOM 1699 N N . SER A 1 214 ? 18.385 17.798 0.208 1.00 65.94 214 SER A N 1
ATOM 1700 C CA . SER A 1 214 ? 18.180 18.930 1.097 1.00 65.94 214 SER A CA 1
ATOM 1701 C C . SER A 1 214 ? 17.350 18.529 2.315 1.00 65.94 214 SER A C 1
ATOM 1703 O O . SER A 1 214 ? 16.129 18.372 2.246 1.00 65.94 214 SER A O 1
ATOM 1705 N N . MET A 1 215 ? 17.999 18.501 3.480 1.00 64.12 215 MET A N 1
ATOM 1706 C CA . MET A 1 215 ? 17.339 18.350 4.787 1.00 64.12 215 MET A CA 1
ATOM 1707 C C . MET A 1 215 ? 16.181 19.336 5.009 1.00 64.12 215 MET A C 1
ATOM 1709 O O . MET A 1 215 ? 15.228 19.031 5.724 1.00 64.12 215 MET A O 1
ATOM 1713 N N . PHE A 1 216 ? 16.238 20.521 4.396 1.00 65.44 216 PHE A N 1
ATOM 1714 C CA . PHE A 1 216 ? 15.176 21.519 4.502 1.00 65.44 216 PHE A CA 1
ATOM 1715 C C . PHE A 1 216 ? 13.878 21.065 3.818 1.00 65.44 216 PHE A C 1
ATOM 1717 O O . PHE A 1 216 ? 12.785 21.307 4.327 1.00 65.44 216 PHE A O 1
ATOM 1724 N N . GLU A 1 217 ? 13.985 20.388 2.676 1.00 66.56 217 GLU A N 1
ATOM 1725 C CA . GLU A 1 217 ? 12.824 19.896 1.935 1.00 66.56 217 GLU A CA 1
ATOM 1726 C C . GLU A 1 217 ? 12.192 18.684 2.618 1.00 66.56 217 GLU A C 1
ATOM 1728 O O . GLU A 1 217 ? 10.970 18.622 2.736 1.00 66.56 217 GLU A O 1
ATOM 1733 N N . TYR A 1 218 ? 13.020 17.804 3.183 1.00 68.81 218 TYR A N 1
ATOM 1734 C CA . TYR A 1 218 ? 12.578 16.709 4.046 1.00 68.81 218 TYR A CA 1
ATOM 1735 C C . TYR A 1 218 ? 11.738 17.215 5.232 1.00 68.81 218 TYR A C 1
ATOM 1737 O O . TYR A 1 218 ? 10.609 16.764 5.431 1.00 68.81 218 TYR A O 1
ATOM 1745 N N . ILE A 1 219 ? 12.239 18.206 5.984 1.00 68.94 219 ILE A N 1
ATOM 1746 C CA . ILE A 1 219 ? 11.514 18.791 7.129 1.00 68.94 219 ILE A CA 1
ATOM 1747 C C . ILE A 1 219 ? 10.185 19.397 6.674 1.00 68.94 219 ILE A C 1
ATOM 1749 O O . ILE A 1 219 ? 9.145 19.123 7.271 1.00 68.94 219 ILE A O 1
ATOM 1753 N N . LYS A 1 220 ? 10.196 20.166 5.583 1.00 73.69 220 LYS A N 1
ATOM 1754 C CA . LYS A 1 220 ? 8.987 20.780 5.029 1.00 73.69 220 LYS A CA 1
ATOM 1755 C C . LYS A 1 220 ? 7.947 19.737 4.606 1.00 73.69 220 LYS A C 1
ATOM 1757 O O . LYS A 1 220 ? 6.757 19.924 4.862 1.00 73.69 220 LYS A O 1
ATOM 1762 N N . ASN A 1 221 ? 8.377 18.648 3.970 1.00 75.75 221 ASN A N 1
ATOM 1763 C CA . ASN A 1 221 ? 7.491 17.563 3.553 1.00 75.75 221 ASN A CA 1
ATOM 1764 C C . ASN A 1 221 ? 6.887 16.860 4.770 1.00 75.75 221 ASN A C 1
ATOM 1766 O O . ASN A 1 221 ? 5.683 16.615 4.801 1.00 75.75 221 ASN A O 1
ATOM 1770 N N . ILE A 1 222 ? 7.685 16.619 5.809 1.00 76.00 222 ILE A N 1
ATOM 1771 C CA . ILE A 1 222 ? 7.207 16.052 7.070 1.00 76.00 222 ILE A CA 1
ATOM 1772 C C . ILE A 1 222 ? 6.180 16.959 7.750 1.00 76.00 222 ILE A C 1
ATOM 1774 O O . ILE A 1 222 ? 5.098 16.490 8.103 1.00 76.00 222 ILE A O 1
ATOM 1778 N N . GLU A 1 223 ? 6.478 18.249 7.912 1.00 75.19 223 GLU A N 1
ATOM 1779 C CA . GLU A 1 223 ? 5.548 19.217 8.507 1.00 75.19 223 GLU A CA 1
ATOM 1780 C C . GLU A 1 223 ? 4.225 19.263 7.738 1.00 75.19 223 GLU A C 1
ATOM 1782 O O . GLU A 1 223 ? 3.146 19.250 8.336 1.00 75.19 223 GLU A O 1
ATOM 1787 N N . HIS A 1 224 ? 4.301 19.248 6.406 1.00 75.06 224 HIS A N 1
ATOM 1788 C CA . HIS A 1 224 ? 3.129 19.222 5.540 1.00 75.06 224 HIS A CA 1
ATOM 1789 C C . HIS A 1 224 ? 2.297 17.949 5.718 1.00 75.06 224 HIS A C 1
ATOM 1791 O O . HIS A 1 224 ? 1.074 18.037 5.846 1.00 75.06 224 HIS A O 1
ATOM 1797 N N . ILE A 1 225 ? 2.941 16.782 5.792 1.00 81.06 225 ILE A N 1
ATOM 1798 C CA . ILE A 1 225 ? 2.269 15.500 6.031 1.00 81.06 225 ILE A CA 1
ATOM 1799 C C . ILE A 1 225 ? 1.579 15.511 7.392 1.00 81.06 225 ILE A C 1
ATOM 1801 O O . ILE A 1 225 ? 0.393 15.194 7.460 1.00 81.06 225 ILE A O 1
ATOM 1805 N N . PHE A 1 226 ? 2.272 15.926 8.458 1.00 80.50 226 PHE A N 1
ATOM 1806 C CA . PHE A 1 226 ? 1.702 16.002 9.806 1.00 80.50 226 PHE A CA 1
ATOM 1807 C C . PHE A 1 226 ? 0.517 16.965 9.881 1.00 80.50 226 PHE A C 1
ATOM 1809 O O . PHE A 1 226 ? -0.533 16.610 10.423 1.00 80.50 226 PHE A O 1
ATOM 1816 N N . MET A 1 227 ? 0.648 18.154 9.288 1.00 75.19 227 MET A N 1
ATOM 1817 C CA . MET A 1 227 ? -0.449 19.114 9.184 1.00 75.19 227 MET A CA 1
ATOM 1818 C C . MET A 1 227 ? -1.639 18.498 8.444 1.00 75.19 227 MET A C 1
ATOM 1820 O O . MET A 1 227 ? -2.769 18.590 8.924 1.00 75.19 227 MET A O 1
ATOM 1824 N N . TYR A 1 228 ? -1.401 17.817 7.320 1.00 79.25 228 TYR A N 1
ATOM 1825 C CA . TYR A 1 228 ? -2.463 17.188 6.545 1.00 79.25 228 TYR A CA 1
ATOM 1826 C C . TYR A 1 228 ? -3.154 16.069 7.327 1.00 79.25 228 TYR A C 1
ATOM 1828 O O . TYR A 1 228 ? -4.380 16.034 7.377 1.00 79.25 228 TYR A O 1
ATOM 1836 N N . ILE A 1 229 ? -2.416 15.160 7.968 1.00 82.31 229 ILE A N 1
ATOM 1837 C CA . ILE A 1 229 ? -3.034 14.030 8.677 1.00 82.31 229 ILE A CA 1
ATOM 1838 C C . ILE A 1 229 ? -3.708 14.433 9.991 1.00 8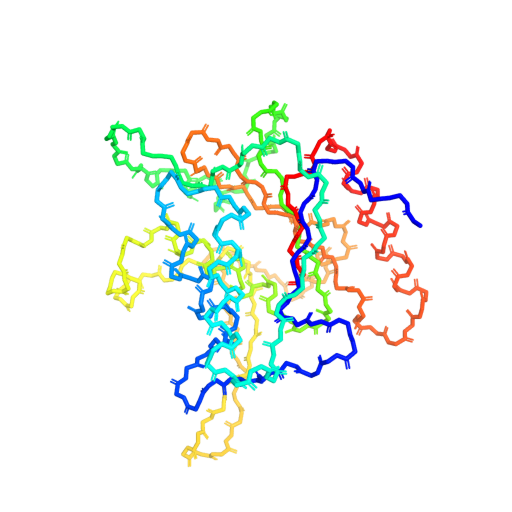2.31 229 ILE A C 1
ATOM 1840 O O . ILE A 1 229 ? -4.581 13.703 10.456 1.00 82.31 229 ILE A O 1
ATOM 1844 N N . SER A 1 230 ? -3.369 15.599 10.558 1.00 77.31 230 SER A N 1
ATOM 1845 C CA . SER A 1 230 ? -3.989 16.125 11.786 1.00 77.31 230 SER A CA 1
ATOM 1846 C C . SER A 1 230 ? -5.504 16.337 11.660 1.00 77.31 230 SER A C 1
ATOM 1848 O O . SER A 1 230 ? -6.223 16.314 12.659 1.00 77.31 230 SER A O 1
ATOM 1850 N N . GLN A 1 231 ? -6.013 16.473 10.430 1.00 78.56 231 GLN A N 1
ATOM 1851 C CA . GLN A 1 231 ? -7.448 16.574 10.158 1.00 78.56 231 GLN A CA 1
ATOM 1852 C C . GLN A 1 231 ? -8.195 15.238 10.355 1.00 78.56 231 GLN A C 1
ATOM 1854 O O . GLN A 1 231 ? -9.428 15.212 10.391 1.00 78.56 231 GLN A O 1
ATOM 1859 N N . TYR A 1 232 ? -7.477 14.113 10.461 1.00 78.94 232 TYR A N 1
ATOM 1860 C CA . TYR A 1 232 ? -8.053 12.782 10.630 1.00 78.94 232 TYR A CA 1
ATOM 1861 C C . TYR A 1 232 ? -7.949 12.319 12.080 1.00 78.94 232 TYR A C 1
ATOM 1863 O O . TYR A 1 232 ? -6.871 12.245 12.658 1.00 78.94 232 TYR A O 1
ATOM 1871 N N . LYS A 1 233 ? -9.079 11.880 12.646 1.00 78.69 233 LYS A N 1
ATOM 1872 C CA . LYS A 1 233 ? -9.116 11.336 14.013 1.00 78.69 233 LYS A CA 1
ATOM 1873 C C . LYS A 1 233 ? -8.255 10.076 14.183 1.00 78.69 233 LYS A C 1
ATOM 1875 O O . LYS A 1 233 ? -7.679 9.865 15.243 1.00 78.69 233 LYS A O 1
ATOM 1880 N N . HIS A 1 234 ? -8.208 9.224 13.154 1.00 79.94 234 HIS A N 1
ATOM 1881 C CA . HIS A 1 234 ? -7.431 7.983 13.163 1.00 79.94 234 HIS A CA 1
ATOM 1882 C C . HIS A 1 234 ? -6.893 7.664 11.764 1.00 79.94 234 HIS A C 1
ATOM 1884 O O . HIS A 1 234 ? -7.684 7.583 10.809 1.00 79.94 234 HIS A O 1
ATOM 1890 N N . LEU A 1 235 ? -5.590 7.390 11.685 1.00 85.56 235 LEU A N 1
ATOM 1891 C CA . LEU A 1 235 ? -4.969 6.613 10.613 1.00 85.56 235 LEU A CA 1
ATOM 1892 C C . LEU A 1 235 ? -5.081 5.126 10.958 1.00 85.56 235 LEU A C 1
ATOM 1894 O O . LEU A 1 235 ? -4.929 4.747 12.115 1.00 85.56 235 LEU A O 1
ATOM 1898 N N . LYS A 1 236 ? -5.442 4.307 9.972 1.00 86.69 236 LYS A N 1
ATOM 1899 C CA . LYS A 1 236 ? -5.659 2.859 10.127 1.00 86.69 236 LYS A CA 1
ATOM 1900 C C . LYS A 1 236 ? -4.481 2.056 9.582 1.00 86.69 236 LYS A C 1
ATOM 1902 O O . LYS A 1 236 ? -4.345 0.892 9.928 1.00 86.69 236 LYS A O 1
ATOM 1907 N N . GLY A 1 237 ? -3.640 2.678 8.761 1.00 84.56 237 GLY A N 1
ATOM 1908 C CA . GLY A 1 237 ? -2.406 2.088 8.266 1.00 84.56 237 GLY A CA 1
ATOM 1909 C C . GLY A 1 237 ? -1.441 3.155 7.766 1.00 84.56 237 GLY A C 1
ATOM 1910 O O . GLY A 1 237 ? -1.856 4.256 7.391 1.00 84.56 237 GLY A O 1
ATOM 1911 N N . ILE A 1 238 ? -0.160 2.808 7.776 1.00 87.44 238 ILE A N 1
ATOM 1912 C CA . ILE A 1 238 ? 0.913 3.535 7.104 1.00 87.44 238 ILE A CA 1
ATOM 1913 C C . ILE A 1 238 ? 1.650 2.495 6.261 1.00 87.44 238 ILE A C 1
ATOM 1915 O O . ILE A 1 238 ? 2.045 1.459 6.792 1.00 87.44 238 ILE A O 1
ATOM 1919 N N . CYS A 1 239 ? 1.786 2.749 4.966 1.00 82.56 239 CYS A N 1
ATOM 1920 C CA . CYS A 1 239 ? 2.569 1.938 4.040 1.00 82.56 239 CYS A CA 1
ATOM 1921 C C . CYS A 1 239 ? 3.863 2.690 3.728 1.00 82.56 239 CYS A C 1
ATOM 1923 O O . CYS A 1 239 ? 3.797 3.895 3.479 1.00 82.56 239 CYS A O 1
ATOM 1925 N N . PHE A 1 240 ? 4.991 1.982 3.782 1.00 77.25 240 PHE A N 1
ATOM 1926 C CA . PHE A 1 240 ? 6.331 2.479 3.461 1.00 77.25 240 PHE A CA 1
ATOM 1927 C C . PHE A 1 240 ? 6.789 1.954 2.099 1.00 77.25 240 PHE A C 1
ATOM 1929 O O . PHE A 1 240 ? 6.323 0.845 1.746 1.00 77.25 240 PHE A O 1
#

Radius of gyration: 19.36 Å; chains: 1; bounding box: 44×44×52 Å

pLDDT: mean 71.83, std 16.62, range [27.7, 96.19]

Foldseek 3Di:
DDDDAQDKDKAFADPPADFDPDDPPDPDGLLVVLLVVQLADAPDFPVNSVVSSQVRSCVVCVNSGGMDMDGNRPDTDTNHHDDDDDDDDPPCVVVLVVDDDDDDDDPQEAEEEEAAAPPPCPQVVVQVVVLVVVAPDPVCSVPDDRARSDKDWDWDQDPVVRDIDIDIDDGPPDPCPPVNVVVVLPAAQDWDWDQDPNHIYIYGHFRYQPPDPDPVVNVVSVVRVCVRCVVPPDHNYYHD

InterPro domains:
  IPR011600 Peptidase C14, caspase domain [PF00656] (7-78)
  IPR027417 P-loop containing nucleoside triphosphate hydrolase [G3DSA:3.40.50.300] (108-240)
  IPR029030 Caspase-like domain superfamily [SSF52129] (2-79)

Secondary structure (DSSP, 8-state):
-PPPTT-EEEESS-TTPPP----TT-SS-HHHHHHHHHTT-BT-BHHHHHHHHHHHHHHHHTTSS--EEEE---S--BSB---S--PPPSTTHHHHHTT--PPPPPTT-EEEEE---TTSSHHHHHHHHHHHTT-SSHHHHHHSPPP-SS-EEEEEEETTTTEEEEEEE--TT----HHHHHHHHTTS--EEEEEETTEEEEEEEPPPTTSSS-HHHHHHHHHHHHHHHTT-S---EEE-

Sequence (240 aa):
MHAPPKSLIVYASAPDEAVLGETKNDRNDIFIENLLKYIGQPNQDIEEMMRQVSDNVNNKTDDFQVPYRSTSLTEKIYLVITSTQECYSTAWLKSIISGSTQPKLQSTDINILLVSEAGNGKKTWINEFANYLTCNTLDAALNGEIQVVRPFEFFIFDPTTQKEFKTSFSAPNRNILPNDHQIMLKQNCPTYNFTVAKRSLRLIDTPSMCDNDSMFEYIKNIEHIFMYISQYKHLKGICF